Protein AF-A0A950RQ93-F1 (afdb_monomer)

Sequence (276 aa):
MILKTVDPPTRGADLKEGQASSRVFPQRVRAAAVVLSPAAVALAALLAHRLLPSGQSSLPTHLYPVLLEILLAASLLLAGVQGVWRTLRPWVHHNAPLVAGAILVLALWDTITLKLAWLPLPYFPGPDRVLRALVDDRAVLLDCTWHSLLLLLSGYTVGLIAGLMSGVLIGWFPRCRYWGMPALKVVGPIPATAYIPLAMALFPSSFLSGTALIALAVWFPVTMLTASGFANVPLSYFDVARTLGAGWRYLIFRVALPAALPSIFIGLFMGLVASF

Nearest PDB structures (foldseek):
  7ahd-assembly1_A  TM=6.351E-01  e=1.103E-03  Lactococcus lactis subsp. lactis
  7ahd-assembly1_B  TM=6.217E-01  e=1.577E-03  Lactococcus lactis subsp. lactis
  7ahh-assembly1_A  TM=5.808E-01  e=1.261E-03  Lactococcus lactis subsp. lactis
  7ahh-assembly1_B  TM=5.646E-01  e=1.153E-03  Lactococcus lactis subsp. lactis
  7ahc-assembly1_B  TM=5.789E-01  e=2.254E-03  Lactococcus lactis subsp. lactis

Radius of gyration: 32.7 Å; Cα contacts (8 Å, |Δi|>4): 285; chains: 1; bounding box: 59×103×80 Å

Mean predicted aligned error: 9.81 Å

Foldseek 3Di:
DDDDDDDDDDPDDPPPPPDPPPVPDPPVVVLLCLLCLLLVLLVVLLCCLVPFDWPDPDDDDCQVSVVSVVSNVVSVVLSVVCVVPVVCSVVSSVCSVVSSVVSNVLSVLCCCPTRVNVDPPDVRDRPRVVSVCCVVCVVVVVVVVVLLVVLLVLLLVLLLVLQLVLLCCLQPDVVSVVPVVVVLVVLVVDQLVVCQVVLVVVDVDPSSSSSPSLSSQLNNLLSVLSSVQLNPQDVVQVVVCVVVVDDPVCCVPPRRCVSSVVSNVVSSVSSSVRND

Secondary structure (DSSP, 8-state):
-----PPPP--SSSSSSS--------HHHHHHHHHHHHHHHHHHHHHHHHHSPPSS-PPP-SHHHHHHHHHHHHHHHHHHHHHH-TTTHHHHHHHHHHHHHHHHHHHHHHIIIIIS--S-TTTS--HHHHHHHHHHTHHHHHHHHHHHHHHHHHHHHHHHHHHHHHHHHHHH-HHHHHHHHHHHHHHTTS-GGGGHHHHHHHSSSHHHHHHHHHHHHHHHHHHHHHHHHHHTS-HHHHHHHHHTT--HHHIIIIIIHHHHHHHHHHHHHHHHHHT-

Structure (mmCIF, N/CA/C/O backbone):
data_AF-A0A950RQ93-F1
#
_entry.id   AF-A0A950RQ93-F1
#
loop_
_atom_site.group_PDB
_atom_site.id
_atom_site.type_symbol
_atom_site.label_atom_id
_atom_site.label_alt_id
_atom_site.label_comp_id
_atom_site.label_asym_id
_atom_site.label_entity_id
_atom_site.label_seq_id
_atom_site.pdbx_PDB_ins_code
_atom_site.Cartn_x
_atom_site.Cartn_y
_atom_site.Cartn_z
_atom_site.occupancy
_atom_site.B_iso_or_equiv
_atom_site.auth_seq_id
_atom_site.auth_comp_id
_atom_site.auth_asym_id
_atom_site.auth_atom_id
_atom_site.pdbx_PDB_model_num
ATOM 1 N N . MET A 1 1 ? -17.895 -79.584 -33.918 1.00 41.19 1 MET A N 1
ATOM 2 C CA . MET A 1 1 ? -17.828 -79.301 -35.370 1.00 41.19 1 MET A CA 1
ATOM 3 C C . MET A 1 1 ? -17.735 -77.781 -35.482 1.00 41.19 1 MET A C 1
ATOM 5 O O . MET A 1 1 ? -18.681 -77.138 -35.077 1.00 41.19 1 MET A O 1
ATOM 9 N N . ILE A 1 2 ? -16.629 -77.109 -35.799 1.00 43.12 2 ILE A N 1
ATOM 10 C CA . ILE A 1 2 ? -15.390 -77.429 -36.518 1.00 43.12 2 ILE A CA 1
ATOM 11 C C . ILE A 1 2 ? -14.240 -76.639 -35.862 1.00 43.12 2 ILE A C 1
ATOM 13 O O . ILE A 1 2 ? -14.406 -75.478 -35.500 1.00 43.12 2 ILE A O 1
ATOM 17 N N . LEU A 1 3 ? -13.092 -77.302 -35.712 1.00 44.81 3 LEU A N 1
ATOM 18 C CA . LEU A 1 3 ? -11.796 -76.731 -35.341 1.00 44.81 3 LEU A CA 1
ATOM 19 C C . LEU A 1 3 ? -11.282 -75.817 -36.464 1.00 44.81 3 LEU A C 1
ATOM 21 O O . LEU A 1 3 ? -11.313 -76.220 -37.626 1.00 44.81 3 LEU A O 1
ATOM 25 N N . LYS A 1 4 ? -10.728 -74.648 -36.128 1.00 45.78 4 LYS A N 1
ATOM 26 C CA . LYS A 1 4 ? -9.863 -73.893 -37.045 1.00 45.78 4 LYS A CA 1
ATOM 27 C C . LYS A 1 4 ? -8.582 -73.463 -36.322 1.00 45.78 4 LYS A C 1
ATOM 29 O O . LYS A 1 4 ? -8.578 -72.537 -35.523 1.00 45.78 4 LYS A O 1
ATOM 34 N N . THR A 1 5 ? -7.569 -74.297 -36.545 1.00 51.00 5 THR A N 1
ATOM 35 C CA . THR A 1 5 ? -6.115 -74.068 -36.603 1.00 51.00 5 THR A CA 1
ATOM 36 C C . THR A 1 5 ? -5.571 -72.726 -36.095 1.00 51.00 5 THR A C 1
ATOM 38 O O . THR A 1 5 ? -5.813 -71.676 -36.684 1.00 51.00 5 THR A O 1
ATOM 41 N N . VAL A 1 6 ? -4.758 -72.817 -35.041 1.00 50.12 6 VAL A N 1
ATOM 42 C CA . VAL A 1 6 ? -3.839 -71.783 -34.551 1.00 50.12 6 VAL A CA 1
ATOM 43 C C . VAL A 1 6 ? -2.574 -71.812 -35.414 1.00 50.12 6 VAL A C 1
ATOM 45 O O . VAL A 1 6 ? -1.877 -72.825 -35.416 1.00 50.12 6 VAL A O 1
ATOM 48 N N . ASP A 1 7 ? -2.266 -70.718 -36.109 1.00 54.72 7 ASP A N 1
ATOM 49 C CA . ASP A 1 7 ? -0.936 -70.485 -36.688 1.00 54.72 7 ASP A CA 1
ATOM 50 C C . ASP A 1 7 ? -0.002 -69.861 -35.626 1.00 54.72 7 ASP A C 1
ATOM 52 O O . ASP A 1 7 ? -0.455 -69.045 -34.814 1.00 54.72 7 ASP A O 1
ATOM 56 N N . PRO A 1 8 ? 1.294 -70.223 -35.582 1.00 56.94 8 PRO A N 1
ATOM 57 C CA . PRO A 1 8 ? 2.233 -69.700 -34.591 1.00 56.94 8 PRO A CA 1
ATOM 58 C C . PRO A 1 8 ? 2.683 -68.261 -34.920 1.00 56.94 8 PRO A C 1
ATOM 60 O O . PRO A 1 8 ? 2.814 -67.905 -36.093 1.00 56.94 8 PRO A O 1
ATOM 63 N N . PRO A 1 9 ? 2.987 -67.421 -33.910 1.00 52.50 9 PRO A N 1
ATOM 64 C CA . PRO A 1 9 ? 3.389 -66.039 -34.140 1.00 52.50 9 PRO A CA 1
ATOM 65 C C . PRO A 1 9 ? 4.801 -65.961 -34.736 1.00 52.50 9 PRO A C 1
ATOM 67 O O . PRO A 1 9 ? 5.773 -66.476 -34.174 1.00 52.50 9 PRO A O 1
ATOM 70 N N . THR A 1 10 ? 4.924 -65.266 -35.866 1.00 52.88 10 THR A N 1
ATOM 71 C CA . THR A 1 10 ? 6.194 -64.898 -36.500 1.00 52.88 10 THR A CA 1
ATOM 72 C C . THR A 1 10 ? 7.001 -63.985 -35.579 1.00 52.88 10 THR A C 1
ATOM 74 O O . THR A 1 10 ? 6.769 -62.781 -35.474 1.00 52.88 10 THR A O 1
ATOM 77 N N . ARG A 1 11 ? 7.979 -64.583 -34.904 1.00 55.22 11 ARG A N 1
ATOM 78 C CA . ARG A 1 11 ? 8.994 -63.930 -34.075 1.00 55.22 11 ARG A CA 1
ATOM 79 C C . ARG A 1 11 ? 10.009 -63.244 -34.999 1.00 55.22 11 ARG A C 1
ATOM 81 O O . ARG A 1 11 ? 10.966 -63.882 -35.423 1.00 55.22 11 ARG A O 1
ATOM 88 N N . GLY A 1 12 ? 9.792 -61.979 -35.373 1.00 49.50 12 GLY A N 1
ATOM 89 C CA . GLY A 1 12 ? 10.745 -61.335 -36.290 1.00 49.50 12 GLY A CA 1
ATOM 90 C C . GLY A 1 12 ? 10.530 -59.893 -36.748 1.00 49.50 12 GLY A C 1
ATOM 91 O O . GLY A 1 12 ? 11.259 -59.488 -37.647 1.00 49.50 12 GLY A O 1
ATOM 92 N N . ALA A 1 13 ? 9.597 -59.113 -36.187 1.00 48.62 13 ALA A N 1
ATOM 93 C CA . ALA A 1 13 ? 9.355 -57.745 -36.680 1.00 48.62 13 ALA A CA 1
ATOM 94 C C . ALA A 1 13 ? 9.237 -56.633 -35.616 1.00 48.62 13 ALA A C 1
ATOM 96 O O . ALA A 1 13 ? 9.247 -55.469 -35.993 1.00 48.62 13 ALA A O 1
ATOM 97 N N . ASP A 1 14 ? 9.249 -56.942 -34.314 1.00 46.59 14 ASP A N 1
ATOM 98 C CA . ASP A 1 14 ? 9.038 -55.945 -33.237 1.00 46.59 14 ASP A CA 1
ATOM 99 C C . ASP A 1 14 ? 10.320 -55.471 -32.522 1.00 46.59 14 ASP A C 1
ATOM 101 O O . ASP A 1 14 ? 10.294 -55.000 -31.388 1.00 46.59 14 ASP A O 1
ATOM 105 N N . LEU A 1 15 ? 11.485 -55.565 -33.172 1.00 48.84 15 LEU A N 1
ATOM 106 C CA . LEU A 1 15 ? 12.762 -55.086 -32.609 1.00 48.84 15 LEU A CA 1
ATOM 107 C C . LEU A 1 15 ? 13.305 -53.823 -33.298 1.00 48.84 15 LEU A C 1
ATOM 109 O O . LEU A 1 15 ? 14.516 -53.602 -33.308 1.00 48.84 15 LEU A O 1
ATOM 113 N N . LYS A 1 16 ? 12.437 -52.983 -33.882 1.00 46.94 16 LYS A N 1
ATOM 114 C CA . LYS A 1 16 ? 12.860 -51.736 -34.554 1.00 46.94 16 LYS A CA 1
ATOM 115 C C . LYS A 1 16 ? 12.029 -50.477 -34.273 1.00 46.94 16 LYS A C 1
ATOM 117 O O . LYS A 1 16 ? 12.238 -49.478 -34.949 1.00 46.94 16 LYS A O 1
ATOM 122 N N . GLU A 1 17 ? 11.201 -50.450 -33.231 1.00 43.38 17 GLU A N 1
ATOM 123 C CA . GLU A 1 17 ? 10.514 -49.210 -32.801 1.00 43.38 17 GLU A CA 1
ATOM 124 C C . GLU A 1 17 ? 11.031 -48.636 -31.468 1.00 43.38 17 GLU A C 1
ATOM 126 O O . GLU A 1 17 ? 10.435 -47.748 -30.869 1.00 43.38 17 GLU A O 1
ATOM 131 N N . GLY A 1 18 ? 12.203 -49.089 -31.015 1.00 47.81 18 GLY A N 1
ATOM 132 C CA . GLY A 1 18 ? 12.818 -48.667 -29.752 1.00 47.81 18 GLY A CA 1
ATOM 133 C C . GLY A 1 18 ? 13.826 -47.515 -29.821 1.00 47.81 18 GLY A C 1
ATOM 134 O O . GLY A 1 18 ? 14.601 -47.383 -28.879 1.00 47.81 18 GLY A O 1
ATOM 135 N N . GLN A 1 19 ? 13.902 -46.714 -30.894 1.00 43.09 19 GLN A N 1
ATOM 136 C CA . GLN A 1 19 ? 14.894 -45.623 -30.997 1.00 43.09 19 GLN A CA 1
ATOM 137 C C . GLN A 1 19 ? 14.400 -44.397 -31.787 1.00 43.09 19 GLN A C 1
ATOM 139 O O . GLN A 1 19 ? 15.043 -43.936 -32.729 1.00 43.09 19 GLN A O 1
ATOM 144 N N . ALA A 1 20 ? 13.293 -43.784 -31.361 1.00 43.94 20 ALA A N 1
ATOM 145 C CA . ALA A 1 20 ? 13.110 -42.356 -31.612 1.00 43.94 20 ALA A CA 1
ATOM 146 C C . ALA A 1 20 ? 14.127 -41.597 -30.740 1.00 43.94 20 ALA A C 1
ATOM 148 O O . ALA A 1 20 ? 13.952 -41.437 -29.533 1.00 43.94 20 ALA A O 1
ATOM 149 N N . SER A 1 21 ? 15.242 -41.205 -31.357 1.00 43.31 21 SER A N 1
ATOM 150 C CA . SER A 1 21 ? 16.321 -40.409 -30.771 1.00 43.31 21 SER A CA 1
ATOM 151 C C . SER A 1 21 ? 15.772 -39.098 -30.192 1.00 43.31 21 SER A C 1
ATOM 153 O O . SER A 1 21 ? 15.680 -38.080 -30.879 1.00 43.31 21 SER A O 1
ATOM 155 N N . SER A 1 22 ? 15.409 -39.095 -28.908 1.00 45.88 22 SER A N 1
ATOM 156 C CA . SER A 1 22 ? 15.312 -37.846 -28.165 1.00 45.88 22 SER A CA 1
ATOM 157 C C . SER A 1 22 ? 16.742 -37.329 -28.039 1.00 45.88 22 SER A C 1
ATOM 159 O O . SER A 1 22 ? 17.589 -37.921 -27.372 1.00 45.88 22 SER A O 1
ATOM 161 N N . ARG A 1 23 ? 17.069 -36.253 -28.762 1.00 54.47 23 ARG A N 1
ATOM 162 C CA . ARG A 1 23 ? 18.340 -35.546 -28.584 1.00 54.47 23 ARG A CA 1
ATOM 163 C C . ARG A 1 23 ? 18.328 -34.943 -27.182 1.00 54.47 23 ARG A C 1
ATOM 165 O O . ARG A 1 23 ? 17.924 -33.798 -26.989 1.00 54.47 23 ARG A O 1
ATOM 172 N N . VAL A 1 24 ? 18.716 -35.734 -26.186 1.00 58.03 24 VAL A N 1
ATOM 173 C CA . VAL A 1 24 ? 18.914 -35.265 -24.820 1.00 58.03 24 VAL A CA 1
ATOM 174 C C . VAL A 1 24 ? 20.119 -34.337 -24.874 1.00 58.03 24 VAL A C 1
ATOM 176 O O . VAL A 1 24 ? 21.266 -34.777 -24.836 1.00 58.03 24 VAL A O 1
ATOM 179 N N . PHE A 1 25 ? 19.862 -33.037 -25.044 1.00 59.91 25 PHE A N 1
ATOM 180 C CA . PHE A 1 25 ? 20.904 -32.025 -24.944 1.00 59.91 25 PHE A CA 1
ATOM 181 C C . PHE A 1 25 ? 21.676 -32.243 -23.639 1.00 59.91 25 PHE A C 1
ATOM 183 O O . PHE A 1 25 ? 21.040 -32.482 -22.603 1.00 59.91 25 PHE A O 1
ATOM 190 N N . PRO A 1 26 ? 23.016 -32.127 -23.653 1.00 75.44 26 PRO A N 1
ATOM 191 C CA . PRO A 1 26 ? 23.804 -32.302 -22.447 1.00 75.44 26 PRO A CA 1
ATOM 192 C C . PRO A 1 26 ? 23.253 -31.389 -21.349 1.00 75.44 26 PRO A C 1
ATOM 194 O O . PRO A 1 26 ? 22.992 -30.210 -21.595 1.00 75.44 26 PRO A O 1
ATOM 197 N N . GLN A 1 27 ? 23.092 -31.903 -20.129 1.00 73.69 27 GLN A N 1
ATOM 198 C CA . GLN A 1 27 ? 22.543 -31.145 -18.994 1.00 73.69 27 GLN A CA 1
ATOM 199 C C . GLN A 1 27 ? 23.269 -29.800 -18.782 1.00 73.69 27 GLN A C 1
ATOM 201 O O . GLN A 1 27 ? 22.655 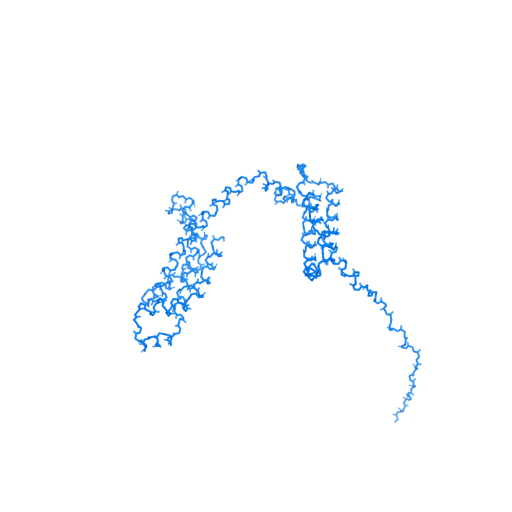-28.805 -18.404 1.00 73.69 27 GLN A O 1
ATOM 206 N N . ARG A 1 28 ? 24.568 -29.746 -19.114 1.00 73.88 28 ARG A N 1
ATOM 207 C CA . ARG A 1 28 ? 25.391 -28.526 -19.111 1.00 73.88 28 ARG A CA 1
ATOM 208 C C . ARG A 1 28 ? 24.945 -27.482 -20.142 1.00 73.88 28 ARG A C 1
ATOM 210 O O . ARG A 1 28 ? 24.936 -26.301 -19.819 1.00 73.88 28 ARG A O 1
ATOM 217 N N . VAL A 1 29 ? 24.541 -27.903 -21.341 1.00 77.19 29 VAL A N 1
ATOM 218 C CA . VAL A 1 29 ? 24.057 -27.013 -22.411 1.00 77.19 29 VAL A CA 1
ATOM 219 C C . VAL A 1 29 ? 22.697 -26.428 -22.044 1.00 77.19 29 VAL A C 1
ATOM 221 O O . VAL A 1 29 ? 22.498 -25.226 -22.177 1.00 77.19 29 VAL A O 1
ATOM 224 N N . ARG A 1 30 ? 21.783 -27.242 -21.496 1.00 77.88 30 ARG A N 1
ATOM 225 C CA . ARG A 1 30 ? 20.474 -26.753 -21.019 1.00 77.88 30 ARG A CA 1
ATOM 226 C C . ARG A 1 30 ? 20.639 -25.755 -19.872 1.00 77.88 30 ARG A C 1
ATOM 228 O O . ARG A 1 30 ? 20.003 -24.709 -19.874 1.00 77.88 30 ARG A O 1
ATOM 235 N N . ALA A 1 31 ? 21.538 -26.043 -18.932 1.00 78.69 31 ALA A N 1
ATOM 236 C CA . ALA A 1 31 ? 21.859 -25.136 -17.836 1.00 78.69 31 ALA A CA 1
ATOM 237 C C . ALA A 1 31 ? 22.444 -23.804 -18.345 1.00 78.69 31 ALA A C 1
ATOM 239 O O . ALA A 1 31 ? 21.987 -22.743 -17.929 1.00 78.69 31 ALA A O 1
ATOM 240 N N . ALA A 1 32 ? 23.408 -23.847 -19.269 1.00 81.75 32 ALA A N 1
ATOM 241 C CA . ALA A 1 32 ? 23.988 -22.644 -19.864 1.00 81.75 32 ALA A CA 1
ATOM 242 C C . ALA A 1 32 ? 22.948 -21.821 -20.647 1.00 81.75 32 ALA A C 1
ATOM 244 O O . ALA A 1 32 ? 22.905 -20.604 -20.499 1.00 81.75 32 ALA A O 1
ATOM 245 N N . ALA A 1 33 ? 22.068 -22.480 -21.408 1.00 85.12 33 ALA A N 1
ATOM 246 C CA . ALA A 1 33 ? 21.000 -21.825 -22.161 1.00 85.12 33 ALA A CA 1
ATOM 247 C C . ALA A 1 33 ? 20.009 -21.080 -21.252 1.00 85.12 33 ALA A C 1
ATOM 249 O O . ALA A 1 33 ? 19.629 -19.954 -21.556 1.00 85.12 33 ALA A O 1
ATOM 250 N N . VAL A 1 34 ? 19.632 -21.669 -20.111 1.00 87.19 34 VAL A N 1
ATOM 251 C CA . VAL A 1 34 ? 18.742 -21.011 -19.139 1.00 87.19 34 VAL A CA 1
ATOM 252 C C . VAL A 1 34 ? 19.383 -19.743 -18.584 1.00 87.19 34 VAL A C 1
ATOM 254 O O . VAL A 1 34 ? 18.735 -18.704 -18.534 1.00 87.19 34 VAL A O 1
ATOM 257 N N . VAL A 1 35 ? 20.662 -19.793 -18.214 1.00 89.19 35 VAL A N 1
ATOM 258 C CA . VAL A 1 35 ? 21.350 -18.638 -17.618 1.00 89.19 35 VAL A CA 1
ATOM 259 C C . VAL A 1 35 ? 21.592 -17.536 -18.643 1.00 89.19 35 VAL A C 1
ATOM 261 O O . VAL A 1 35 ? 21.441 -16.364 -18.324 1.00 89.19 35 VAL A O 1
ATOM 264 N N . LEU A 1 36 ? 21.942 -17.893 -19.877 1.00 91.56 36 LEU A N 1
ATOM 265 C CA . LEU A 1 36 ? 22.191 -16.915 -20.935 1.00 91.56 36 LEU A CA 1
ATOM 266 C C . LEU A 1 36 ? 20.899 -16.358 -21.551 1.00 91.56 36 LEU A C 1
ATOM 268 O O . LEU A 1 36 ? 20.963 -15.390 -22.305 1.00 91.56 36 LEU A O 1
ATOM 272 N N . SER A 1 37 ? 19.733 -16.924 -21.225 1.00 91.44 37 SER A N 1
ATOM 273 C CA . SER A 1 37 ? 18.448 -16.487 -21.781 1.00 91.44 37 SER A CA 1
ATOM 274 C C . SER A 1 37 ? 18.134 -14.994 -21.580 1.00 91.44 37 SER A C 1
ATOM 276 O O . SER A 1 37 ? 17.733 -14.371 -22.563 1.00 91.44 37 SER A O 1
ATOM 278 N N . PRO A 1 38 ? 18.373 -14.349 -20.416 1.00 92.25 38 PRO A N 1
ATOM 279 C CA . PRO A 1 38 ? 18.091 -12.922 -20.258 1.00 92.25 38 PRO A CA 1
ATOM 280 C C . PRO A 1 38 ? 19.032 -12.063 -21.101 1.00 92.25 38 PRO A C 1
ATOM 282 O O . PRO A 1 38 ? 18.595 -11.076 -21.682 1.00 92.25 38 PRO A O 1
ATOM 285 N N . ALA A 1 39 ? 20.300 -12.471 -21.223 1.00 93.00 39 ALA A N 1
ATOM 286 C CA . ALA A 1 39 ? 21.288 -11.780 -22.045 1.00 93.00 39 ALA A CA 1
ATOM 287 C C . ALA A 1 39 ? 20.931 -11.868 -23.531 1.00 93.00 39 ALA A C 1
ATOM 289 O O . ALA A 1 39 ? 20.971 -10.871 -24.246 1.00 93.00 39 ALA A O 1
ATOM 290 N N . ALA A 1 40 ? 20.523 -13.052 -23.992 1.00 92.50 40 ALA A N 1
ATOM 291 C CA . ALA A 1 40 ? 20.083 -13.256 -25.366 1.00 92.50 40 ALA A CA 1
ATOM 292 C C . ALA A 1 40 ? 18.847 -12.402 -25.697 1.00 92.50 40 ALA A C 1
ATOM 294 O O . ALA A 1 40 ? 18.817 -11.750 -26.740 1.00 92.50 40 ALA A O 1
ATOM 295 N N . VAL A 1 41 ? 17.858 -12.357 -24.796 1.00 93.12 41 VAL A N 1
ATOM 296 C CA . VAL A 1 41 ? 16.649 -11.538 -24.976 1.00 93.12 41 VAL A CA 1
ATOM 297 C C . VAL A 1 41 ? 16.973 -10.043 -24.924 1.00 93.12 41 VAL A C 1
ATOM 299 O O . VAL A 1 41 ? 16.485 -9.304 -25.771 1.00 93.12 41 VAL A O 1
ATOM 302 N N . ALA A 1 42 ? 17.826 -9.588 -24.001 1.00 92.62 42 ALA A N 1
ATOM 303 C CA . ALA A 1 42 ? 18.249 -8.187 -23.925 1.00 92.62 42 ALA A CA 1
ATOM 304 C C . ALA A 1 42 ? 18.986 -7.736 -25.189 1.00 92.62 42 ALA A C 1
ATOM 306 O O . ALA A 1 42 ? 18.712 -6.661 -25.719 1.00 92.62 42 ALA A O 1
ATOM 307 N N . LEU A 1 43 ? 19.883 -8.580 -25.706 1.00 93.38 43 LEU A N 1
ATOM 308 C CA . LEU A 1 43 ? 20.592 -8.311 -26.951 1.00 93.38 43 LEU A CA 1
ATOM 309 C C . LEU A 1 43 ? 19.619 -8.233 -28.133 1.00 93.38 43 LEU A C 1
ATOM 311 O O . LEU A 1 43 ? 19.686 -7.288 -28.916 1.00 93.38 43 LEU A O 1
ATOM 315 N N . ALA A 1 44 ? 18.693 -9.189 -28.247 1.00 92.19 44 ALA A N 1
ATOM 316 C CA . ALA A 1 44 ? 17.675 -9.182 -29.294 1.00 92.19 44 ALA A CA 1
ATOM 317 C C . ALA A 1 44 ? 16.769 -7.942 -29.207 1.00 92.19 44 ALA A C 1
ATOM 319 O O . ALA A 1 44 ? 16.504 -7.313 -30.228 1.00 92.19 44 ALA A O 1
ATOM 320 N N . ALA A 1 45 ? 16.351 -7.555 -27.999 1.00 91.31 45 ALA A N 1
ATOM 321 C CA . ALA A 1 45 ? 15.556 -6.356 -27.747 1.00 91.31 45 ALA A CA 1
ATOM 322 C C . ALA A 1 45 ? 16.298 -5.079 -28.163 1.00 91.31 45 ALA A C 1
ATOM 324 O O . ALA A 1 45 ? 15.732 -4.228 -28.843 1.00 91.31 45 ALA A O 1
ATOM 325 N N . LEU A 1 46 ? 17.582 -4.966 -27.817 1.00 90.88 46 LEU A N 1
ATOM 326 C CA . LEU A 1 46 ? 18.417 -3.821 -28.175 1.00 90.88 46 LEU A CA 1
ATOM 327 C C . LEU A 1 46 ? 18.622 -3.723 -29.688 1.00 90.88 46 LEU A C 1
ATOM 329 O O . LEU A 1 46 ? 18.521 -2.637 -30.261 1.00 90.88 46 LEU A O 1
ATOM 333 N N . LEU A 1 47 ? 18.873 -4.855 -30.349 1.00 90.50 47 LEU A N 1
ATOM 334 C CA . LEU A 1 47 ? 18.988 -4.910 -31.804 1.00 90.50 47 LEU A CA 1
ATOM 335 C C . LEU A 1 47 ? 17.666 -4.539 -32.477 1.00 90.50 47 LEU A C 1
ATOM 337 O O . LEU A 1 47 ? 17.667 -3.703 -33.376 1.00 90.50 47 LEU A O 1
ATOM 341 N N . ALA A 1 48 ? 16.540 -5.084 -32.014 1.00 88.19 48 ALA A N 1
ATOM 342 C CA . ALA A 1 48 ? 15.218 -4.721 -32.518 1.00 88.19 48 ALA A CA 1
ATOM 343 C C . ALA A 1 48 ? 14.951 -3.219 -32.346 1.00 88.19 48 ALA A C 1
ATOM 345 O O . ALA A 1 48 ? 14.524 -2.556 -33.290 1.00 88.19 48 ALA A O 1
ATOM 346 N N . HIS A 1 49 ? 15.282 -2.654 -31.182 1.00 87.19 49 HIS A N 1
ATOM 347 C CA . HIS A 1 49 ? 15.115 -1.230 -30.919 1.00 87.19 49 HIS A CA 1
ATOM 348 C C . HIS A 1 49 ? 15.985 -0.349 -31.833 1.00 87.19 49 HIS A C 1
ATOM 350 O O . HIS A 1 49 ? 15.546 0.714 -32.262 1.00 87.19 49 HIS A O 1
ATOM 356 N N . ARG A 1 50 ? 17.209 -0.770 -32.167 1.00 87.25 50 ARG A N 1
ATOM 357 C CA . ARG A 1 50 ? 18.107 0.016 -33.031 1.00 87.25 50 ARG A CA 1
ATOM 358 C C . ARG A 1 50 ? 17.832 -0.155 -34.527 1.00 87.25 50 ARG A C 1
ATOM 360 O O . ARG A 1 50 ? 18.071 0.780 -35.282 1.00 87.25 50 ARG A O 1
ATOM 367 N N . LEU A 1 51 ? 17.368 -1.329 -34.955 1.00 88.31 51 LEU A N 1
ATOM 368 C CA . LEU A 1 51 ? 17.210 -1.670 -36.374 1.00 88.31 51 LEU A CA 1
ATOM 369 C C . LEU A 1 51 ? 15.808 -1.371 -36.912 1.00 88.31 51 LEU A C 1
ATOM 371 O O . LEU A 1 51 ? 15.670 -1.050 -38.090 1.00 88.31 51 LEU A O 1
ATOM 375 N N . LEU A 1 52 ? 14.767 -1.485 -36.081 1.00 84.62 52 LEU A N 1
ATOM 376 C CA . LEU A 1 52 ? 13.400 -1.226 -36.527 1.00 84.62 52 LEU A CA 1
ATOM 377 C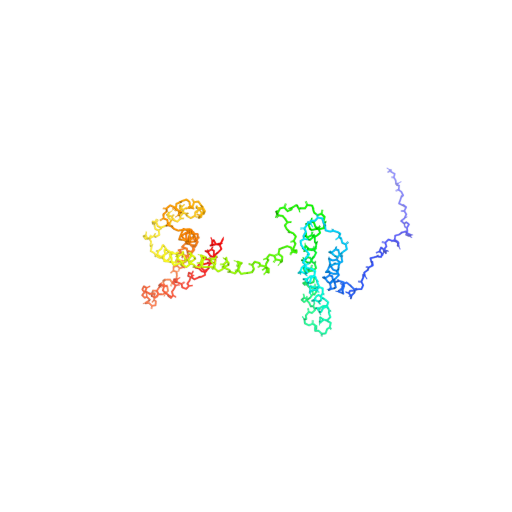 C . LEU A 1 52 ? 13.138 0.286 -36.628 1.00 84.62 52 LEU A C 1
ATOM 379 O O . LEU A 1 52 ? 13.419 1.016 -35.665 1.00 84.62 52 LEU A O 1
ATOM 383 N N . PRO A 1 53 ? 12.552 0.764 -37.743 1.00 83.25 53 PRO A N 1
ATOM 384 C CA . PRO A 1 53 ? 12.122 2.150 -37.860 1.00 83.25 53 PRO A CA 1
ATOM 385 C C . PRO A 1 53 ? 11.024 2.453 -36.835 1.00 83.25 53 PRO A C 1
ATOM 387 O O . PRO A 1 53 ? 10.197 1.599 -36.511 1.00 83.25 53 PRO A O 1
ATOM 390 N N . SER A 1 54 ? 11.038 3.669 -36.295 1.00 82.31 54 SER A N 1
ATOM 391 C CA . SER A 1 54 ? 10.037 4.117 -35.325 1.00 82.31 54 SER A CA 1
ATOM 392 C C . SER A 1 54 ? 8.806 4.656 -36.056 1.00 82.31 54 SER A C 1
ATOM 394 O O . SER A 1 54 ? 8.922 5.599 -36.836 1.00 82.31 54 SER A O 1
ATOM 396 N N . GLY A 1 55 ? 7.635 4.069 -35.803 1.00 77.56 55 GLY A N 1
ATOM 397 C CA . GLY A 1 55 ? 6.355 4.526 -36.353 1.00 77.56 55 GLY A CA 1
ATOM 398 C C . GLY A 1 55 ? 5.741 5.706 -35.589 1.00 77.56 55 GLY A C 1
ATOM 399 O O . GLY A 1 55 ? 4.941 6.452 -36.148 1.00 77.56 55 GLY A O 1
ATOM 400 N N . GLN A 1 56 ? 6.123 5.910 -34.323 1.00 78.88 56 GLN A N 1
ATOM 401 C CA . GLN A 1 56 ? 5.706 7.072 -33.530 1.00 78.88 56 GLN A CA 1
ATOM 402 C C . GLN A 1 56 ? 6.733 8.214 -33.613 1.00 78.88 56 GLN A C 1
ATOM 404 O O . GLN A 1 56 ? 7.941 7.984 -33.594 1.00 78.88 56 GLN A O 1
ATOM 409 N N . SER A 1 57 ? 6.255 9.463 -33.608 1.00 68.12 57 SER A N 1
ATOM 410 C CA . SER A 1 57 ? 7.076 10.682 -33.549 1.00 68.12 57 SER A CA 1
ATOM 411 C C . SER A 1 57 ? 7.693 10.889 -32.157 1.00 68.12 57 SER A C 1
ATOM 413 O O . SER A 1 57 ? 7.311 11.778 -31.401 1.00 68.12 57 SER A O 1
ATOM 415 N N . SER A 1 58 ? 8.606 10.020 -31.730 1.00 63.38 58 SER A N 1
ATOM 416 C CA . SER A 1 58 ? 9.341 10.176 -30.469 1.00 63.38 58 SER A CA 1
ATOM 417 C C . SER A 1 58 ? 10.511 11.145 -30.628 1.00 63.38 58 SER A C 1
ATOM 419 O O . SER A 1 58 ? 11.280 11.035 -31.582 1.00 63.38 58 SER A O 1
ATOM 421 N N . LEU A 1 59 ? 10.688 12.054 -29.665 1.00 65.88 59 LEU A N 1
ATOM 422 C CA . LEU A 1 59 ? 11.953 12.773 -29.521 1.00 65.88 59 LEU A CA 1
ATOM 423 C C . LEU A 1 59 ? 13.072 11.749 -29.263 1.00 65.88 59 LEU A C 1
ATOM 425 O O . LEU A 1 59 ? 12.839 10.807 -28.503 1.00 65.88 59 LEU A O 1
ATOM 429 N N . PRO A 1 60 ? 14.260 11.908 -29.866 1.00 65.38 60 PRO A N 1
ATOM 430 C CA . PRO A 1 60 ? 15.364 10.987 -29.647 1.00 65.38 60 PRO A CA 1
ATOM 431 C C . PRO A 1 60 ? 15.762 11.019 -28.171 1.00 65.38 60 PRO A C 1
ATOM 433 O O . PRO A 1 60 ? 16.121 12.069 -27.636 1.00 65.38 60 PRO A O 1
ATOM 436 N N . THR A 1 61 ? 15.681 9.866 -27.517 1.00 75.56 61 THR A N 1
ATOM 437 C CA . THR A 1 61 ? 16.096 9.695 -26.128 1.00 75.56 61 THR A CA 1
ATOM 438 C C . THR A 1 61 ? 16.991 8.462 -26.036 1.00 75.56 61 THR A C 1
ATOM 440 O O . THR A 1 61 ? 16.838 7.496 -26.781 1.00 75.56 61 THR A O 1
ATOM 443 N N . HIS A 1 62 ? 17.972 8.513 -25.136 1.00 83.69 62 HIS A N 1
ATOM 444 C CA . HIS A 1 62 ? 18.944 7.434 -24.940 1.00 83.69 62 HIS A CA 1
ATOM 445 C C . HIS A 1 62 ? 18.633 6.562 -23.713 1.00 83.69 62 HIS A C 1
ATOM 447 O O . HIS A 1 62 ? 19.342 5.597 -23.452 1.00 83.69 62 HIS A O 1
ATOM 453 N N . LEU A 1 63 ? 17.580 6.874 -22.953 1.00 87.12 63 LEU A N 1
ATOM 454 C CA . LEU A 1 63 ? 17.303 6.244 -21.660 1.00 87.12 63 LEU A CA 1
ATOM 455 C C . LEU A 1 63 ? 16.881 4.778 -21.802 1.00 87.12 63 LEU A C 1
ATOM 457 O O . LEU A 1 63 ? 17.408 3.921 -21.097 1.00 87.12 63 LEU A O 1
ATOM 461 N N . TYR A 1 64 ? 15.974 4.471 -22.732 1.00 88.38 64 TYR A N 1
ATOM 462 C CA . TYR A 1 64 ? 15.551 3.093 -22.977 1.00 88.38 64 TYR A CA 1
ATOM 463 C C . TYR A 1 64 ? 16.667 2.186 -23.532 1.00 88.38 64 TYR A C 1
ATOM 465 O O . TYR A 1 64 ? 16.865 1.102 -22.976 1.00 88.38 64 TYR A O 1
ATOM 473 N N . PRO A 1 65 ? 17.459 2.582 -24.552 1.00 90.06 65 PRO A N 1
ATOM 474 C CA . PRO A 1 65 ? 18.574 1.748 -24.997 1.00 90.06 65 PRO A CA 1
ATOM 475 C C . PRO A 1 65 ? 19.653 1.581 -23.916 1.00 90.06 65 PRO A C 1
ATOM 477 O O . PRO A 1 65 ? 20.151 0.471 -23.754 1.00 90.06 65 PRO A O 1
ATOM 480 N N . VAL A 1 66 ? 19.954 2.615 -23.118 1.00 91.50 66 VAL A N 1
ATOM 481 C CA . VAL A 1 66 ? 20.879 2.494 -21.972 1.00 91.50 66 VAL A CA 1
ATOM 482 C C . VAL A 1 66 ? 20.345 1.510 -20.926 1.00 91.50 66 VAL A C 1
ATOM 484 O O . VAL A 1 66 ? 21.108 0.701 -20.402 1.00 91.50 66 VAL A O 1
ATOM 487 N N . LEU A 1 67 ? 19.036 1.505 -20.649 1.00 92.38 67 LEU A N 1
ATOM 488 C CA . LEU A 1 67 ? 18.422 0.509 -19.765 1.00 92.38 67 LEU A CA 1
ATOM 489 C C . LEU A 1 67 ? 18.632 -0.921 -20.292 1.00 92.38 67 LEU A C 1
ATOM 491 O O . LEU A 1 67 ? 19.013 -1.804 -19.523 1.00 92.38 67 LEU A O 1
ATOM 495 N N . LEU A 1 68 ? 18.426 -1.159 -21.592 1.00 91.25 68 LEU A N 1
ATOM 496 C CA . LEU A 1 68 ? 18.663 -2.472 -22.204 1.00 91.25 68 LEU A CA 1
ATOM 497 C C . LEU A 1 68 ? 20.145 -2.878 -22.154 1.00 91.25 68 LEU A C 1
ATOM 499 O O . LEU A 1 68 ? 20.442 -4.046 -21.902 1.00 91.25 68 LEU A O 1
ATOM 503 N N . GLU A 1 69 ? 21.071 -1.933 -22.333 1.00 92.12 69 GLU A N 1
ATOM 504 C CA . GLU A 1 69 ? 22.516 -2.165 -22.189 1.00 92.12 69 GLU A CA 1
ATOM 505 C C . GLU A 1 69 ? 22.891 -2.559 -20.758 1.00 92.12 69 GLU A C 1
ATOM 507 O O . GLU A 1 69 ? 23.645 -3.512 -20.560 1.00 92.12 69 GLU A O 1
ATOM 512 N N . ILE A 1 70 ? 22.320 -1.885 -19.755 1.00 93.56 70 ILE A N 1
ATOM 513 C CA . ILE A 1 70 ? 22.521 -2.215 -18.339 1.00 93.56 70 ILE A CA 1
ATOM 514 C C . ILE A 1 70 ? 21.972 -3.612 -18.030 1.00 93.56 70 ILE A C 1
ATOM 516 O O . ILE A 1 70 ? 22.656 -4.403 -17.381 1.00 93.56 70 ILE A O 1
ATOM 520 N N . LEU A 1 71 ? 20.771 -3.951 -18.509 1.00 92.69 71 LEU A N 1
ATOM 521 C CA . LEU A 1 71 ? 20.167 -5.274 -18.305 1.00 92.69 71 LEU A CA 1
ATOM 522 C C . LEU A 1 71 ? 20.984 -6.382 -18.984 1.00 92.69 71 LEU A C 1
ATOM 524 O O . LEU A 1 71 ? 21.222 -7.435 -18.385 1.00 92.69 71 LEU A O 1
ATOM 528 N N . LEU A 1 72 ? 21.478 -6.129 -20.199 1.00 93.50 72 LEU A N 1
ATOM 529 C CA . LEU A 1 72 ? 22.388 -7.025 -20.906 1.00 93.50 72 LEU A CA 1
ATOM 530 C C . LEU A 1 72 ? 23.684 -7.226 -20.110 1.00 93.50 72 LEU A C 1
ATOM 532 O O . LEU A 1 72 ? 24.040 -8.365 -19.804 1.00 93.50 72 LEU A O 1
ATOM 536 N N . ALA A 1 73 ? 24.357 -6.146 -19.710 1.00 93.94 73 ALA A N 1
ATOM 537 C CA . ALA A 1 73 ? 25.590 -6.213 -18.933 1.00 93.94 73 ALA A CA 1
ATOM 538 C C . ALA A 1 73 ? 25.383 -6.949 -17.600 1.00 93.94 73 ALA A C 1
ATOM 540 O O . ALA A 1 73 ? 26.139 -7.864 -17.279 1.00 93.94 73 ALA A O 1
ATOM 541 N N . ALA A 1 74 ? 24.319 -6.628 -16.859 1.00 93.06 74 ALA A N 1
ATOM 542 C CA . ALA A 1 74 ? 23.981 -7.282 -15.598 1.00 93.06 74 ALA A CA 1
ATOM 543 C C . ALA A 1 74 ? 23.729 -8.788 -15.777 1.00 93.06 74 ALA A C 1
ATOM 545 O O . ALA A 1 74 ? 24.217 -9.594 -14.984 1.00 93.06 74 ALA A O 1
ATOM 546 N N . SER A 1 75 ? 23.019 -9.188 -16.836 1.00 91.44 75 SER A N 1
ATOM 547 C CA . SER A 1 75 ? 22.757 -10.603 -17.122 1.00 91.44 75 SER A CA 1
ATOM 548 C C . SER A 1 75 ? 24.025 -11.386 -17.486 1.00 91.44 75 SER A C 1
ATOM 550 O O . SER A 1 75 ? 24.206 -12.508 -17.012 1.00 91.44 75 SER A O 1
ATOM 552 N N . LEU A 1 76 ? 24.946 -10.784 -18.247 1.00 92.50 76 LEU A N 1
ATOM 553 C CA . LEU A 1 76 ? 26.249 -11.378 -18.566 1.00 92.50 76 LEU A CA 1
ATOM 554 C C . LEU A 1 76 ? 27.151 -11.469 -17.330 1.00 92.50 76 LEU A C 1
ATOM 556 O O . LEU A 1 76 ? 27.785 -12.502 -17.106 1.00 92.50 76 LEU A O 1
ATOM 560 N N . LEU A 1 77 ? 27.167 -10.426 -16.495 1.00 91.88 77 LEU A N 1
ATOM 561 C CA . LEU A 1 77 ? 27.899 -10.422 -15.229 1.00 91.88 77 LEU A CA 1
ATOM 562 C C . LEU A 1 77 ? 27.388 -11.523 -14.299 1.00 91.88 77 LEU A C 1
ATOM 564 O O . LEU A 1 77 ? 28.185 -12.318 -13.807 1.00 91.88 77 LEU A O 1
ATOM 568 N N . LEU A 1 78 ? 26.070 -11.640 -14.109 1.00 89.06 78 LEU A N 1
ATOM 569 C CA . LEU A 1 78 ? 25.476 -12.705 -13.296 1.00 89.06 78 LEU A CA 1
ATOM 570 C C . LEU A 1 78 ? 25.791 -14.096 -13.857 1.00 89.06 78 LEU A C 1
ATOM 572 O O . LEU A 1 78 ? 26.102 -14.998 -13.078 1.00 89.06 78 LEU A O 1
ATOM 576 N N . ALA A 1 79 ? 25.775 -14.260 -15.185 1.00 88.62 79 ALA A N 1
ATOM 577 C CA . ALA A 1 79 ? 26.126 -15.509 -15.856 1.00 88.62 79 ALA A CA 1
ATOM 578 C C . ALA A 1 79 ? 27.600 -15.914 -15.661 1.00 88.62 79 ALA A C 1
ATOM 580 O O . ALA A 1 79 ? 27.885 -17.111 -15.555 1.00 88.62 79 ALA A O 1
ATOM 581 N N . GLY A 1 80 ? 28.518 -14.945 -15.578 1.00 88.62 80 GLY A N 1
ATOM 582 C CA . GLY A 1 80 ? 29.931 -15.174 -15.269 1.00 88.62 80 GLY A CA 1
ATOM 583 C C . GLY A 1 80 ? 30.180 -15.432 -13.780 1.00 88.62 80 GLY A C 1
ATOM 584 O O . GLY A 1 80 ? 30.832 -16.411 -13.411 1.00 88.62 80 GLY A O 1
ATOM 585 N N . VAL A 1 81 ? 29.601 -14.603 -12.908 1.00 88.94 81 VAL A N 1
ATOM 586 C CA . VAL A 1 81 ? 29.795 -14.656 -11.450 1.00 88.94 81 VAL A CA 1
ATOM 587 C C . VAL A 1 81 ? 29.278 -15.965 -10.850 1.00 88.94 81 VAL A C 1
ATOM 589 O O . VAL A 1 81 ? 29.947 -16.534 -9.991 1.00 88.94 81 VAL A O 1
ATOM 592 N N . GLN A 1 82 ? 28.161 -16.522 -11.333 1.00 88.38 82 GLN A N 1
ATOM 593 C CA . GLN A 1 82 ? 27.687 -17.843 -10.881 1.00 88.38 82 GLN A CA 1
ATOM 594 C C . GLN A 1 82 ? 28.684 -18.989 -11.156 1.00 88.38 82 GLN A C 1
ATOM 596 O O . GLN A 1 82 ? 28.596 -20.048 -10.533 1.00 88.38 82 GLN A O 1
ATOM 601 N N . GLY A 1 83 ? 29.598 -18.811 -12.121 1.00 83.00 83 GLY A N 1
ATOM 602 C CA . GLY A 1 83 ? 30.622 -19.796 -12.465 1.00 83.00 83 GLY A CA 1
ATOM 603 C C . GLY A 1 83 ? 31.728 -19.843 -11.413 1.00 83.00 83 GLY A C 1
ATOM 604 O O . GLY A 1 83 ? 32.275 -20.911 -11.142 1.00 83.00 83 GLY A O 1
ATOM 605 N N . VAL A 1 84 ? 31.993 -18.697 -10.780 1.00 88.00 84 VAL A N 1
ATOM 606 C CA . VAL A 1 84 ? 32.975 -18.524 -9.704 1.00 88.00 84 VAL A CA 1
ATOM 607 C C . VAL A 1 84 ? 32.336 -18.799 -8.338 1.00 88.00 84 VAL A C 1
ATOM 609 O O . VAL A 1 84 ? 32.884 -19.547 -7.528 1.00 88.00 84 VAL A O 1
ATOM 612 N N . TRP A 1 85 ? 31.136 -18.269 -8.092 1.00 87.56 85 TRP A N 1
ATOM 613 C CA . TRP A 1 85 ? 30.392 -18.436 -6.843 1.00 87.56 85 TRP A CA 1
ATOM 614 C C . TRP A 1 85 ? 29.270 -19.465 -6.963 1.00 87.56 85 TRP A C 1
ATOM 616 O O . TRP A 1 85 ? 28.135 -19.166 -7.341 1.00 87.56 85 TRP A O 1
ATOM 626 N N . ARG A 1 86 ? 29.573 -20.693 -6.525 1.00 82.69 86 ARG A N 1
ATOM 627 C CA . ARG A 1 86 ? 28.643 -21.836 -6.547 1.00 82.69 86 ARG A CA 1
ATOM 628 C C . ARG A 1 86 ? 27.341 -21.591 -5.772 1.00 82.69 86 ARG A C 1
ATOM 630 O O . ARG A 1 86 ? 26.320 -22.164 -6.140 1.00 82.69 86 ARG A O 1
ATOM 637 N N . THR A 1 87 ? 27.354 -20.722 -4.760 1.00 86.88 87 THR A N 1
ATOM 638 C CA . THR A 1 87 ? 26.173 -20.361 -3.954 1.00 86.88 87 THR A CA 1
ATOM 639 C C . THR A 1 87 ? 25.114 -19.595 -4.753 1.00 86.88 87 THR A C 1
ATOM 641 O O . THR A 1 87 ? 23.926 -19.752 -4.496 1.00 86.88 87 THR A O 1
ATOM 644 N N . LEU A 1 88 ? 25.516 -18.807 -5.757 1.00 84.00 88 LEU A N 1
ATOM 645 C CA . LEU A 1 88 ? 24.590 -18.012 -6.579 1.00 84.00 88 LEU A CA 1
ATOM 646 C C . LEU A 1 88 ? 23.930 -18.821 -7.696 1.00 84.00 88 LEU A C 1
ATOM 648 O O . LEU A 1 88 ? 22.883 -18.442 -8.215 1.00 84.00 88 LEU A O 1
ATOM 652 N N . ARG A 1 89 ? 24.517 -19.962 -8.053 1.00 85.31 89 ARG A N 1
ATOM 653 C CA . ARG A 1 89 ? 24.063 -20.821 -9.144 1.00 85.31 89 ARG A CA 1
ATOM 654 C C . ARG A 1 89 ? 22.578 -21.227 -9.061 1.00 85.31 89 ARG A C 1
ATOM 656 O O . ARG A 1 89 ? 21.880 -21.019 -10.052 1.00 85.31 89 ARG A O 1
ATOM 663 N N . PRO A 1 90 ? 22.050 -21.775 -7.945 1.00 86.94 90 PRO A N 1
ATOM 664 C CA . PRO A 1 90 ? 20.632 -22.140 -7.870 1.00 86.94 90 PRO A CA 1
ATOM 665 C C . PRO A 1 90 ? 19.707 -20.925 -8.013 1.00 86.94 90 PRO A C 1
ATOM 667 O O . PRO A 1 90 ? 18.682 -21.015 -8.686 1.00 86.94 90 PRO A O 1
ATOM 670 N N . TRP A 1 91 ? 20.097 -19.778 -7.449 1.00 87.62 91 TRP A N 1
ATOM 671 C CA . TRP A 1 91 ? 19.320 -18.545 -7.534 1.00 87.62 91 TRP A CA 1
ATOM 672 C C . TRP A 1 91 ? 19.263 -18.004 -8.969 1.00 87.62 91 TRP A C 1
ATOM 674 O O . TRP A 1 91 ? 18.181 -17.680 -9.454 1.00 87.62 91 TRP A O 1
ATOM 684 N N . VAL A 1 92 ? 20.394 -17.972 -9.685 1.00 88.56 92 VAL A N 1
ATOM 685 C CA . VAL A 1 92 ? 20.446 -17.506 -11.082 1.00 88.56 92 VAL A CA 1
ATOM 686 C C . VAL A 1 92 ? 19.667 -18.442 -12.005 1.00 88.56 92 VAL A C 1
ATOM 688 O O . VAL A 1 92 ? 18.875 -17.966 -12.809 1.00 88.56 92 VAL A O 1
ATOM 691 N N . HIS A 1 93 ? 19.809 -19.764 -11.871 1.00 88.56 93 HIS A N 1
ATOM 692 C CA . HIS A 1 93 ? 19.045 -20.708 -12.698 1.00 88.56 93 HIS A CA 1
ATOM 693 C C . HIS A 1 93 ? 17.529 -20.594 -12.497 1.00 88.56 93 HIS A C 1
ATOM 695 O O . HIS A 1 93 ? 16.785 -20.751 -13.463 1.00 88.56 93 HIS A O 1
ATOM 701 N N . HIS A 1 94 ? 17.077 -20.333 -11.268 1.00 90.56 94 HIS A N 1
ATOM 702 C CA . HIS A 1 94 ? 15.656 -20.178 -10.966 1.00 90.56 94 HIS A CA 1
ATOM 703 C C . HIS A 1 94 ? 15.091 -18.848 -11.488 1.00 90.56 94 HIS A C 1
ATOM 705 O O . HIS A 1 94 ? 14.016 -18.830 -12.081 1.00 90.56 94 HIS A O 1
ATOM 711 N N . ASN A 1 95 ? 15.826 -17.743 -11.311 1.00 92.44 95 ASN A N 1
ATOM 712 C CA . ASN A 1 95 ? 15.340 -16.403 -11.652 1.00 92.44 95 ASN A CA 1
ATOM 713 C C . ASN A 1 95 ? 15.619 -15.981 -13.104 1.00 92.44 95 ASN A C 1
ATOM 715 O O . ASN A 1 95 ? 14.912 -15.122 -13.622 1.00 92.44 95 ASN A O 1
ATOM 719 N N . ALA A 1 96 ? 16.599 -16.575 -13.793 1.00 90.56 96 ALA A N 1
ATOM 720 C CA . ALA A 1 96 ? 16.915 -16.248 -15.186 1.00 90.56 96 ALA A CA 1
ATOM 721 C C . ALA A 1 96 ? 15.692 -16.264 -16.130 1.00 90.56 96 ALA A C 1
ATOM 723 O O . ALA A 1 96 ? 15.484 -15.262 -16.810 1.00 90.56 96 ALA A O 1
ATOM 724 N N . PRO A 1 97 ? 14.823 -17.295 -16.163 1.00 92.44 97 PRO A N 1
ATOM 725 C CA . PRO A 1 97 ? 13.650 -17.261 -17.040 1.00 92.44 97 PRO A CA 1
ATOM 726 C C . PRO A 1 97 ? 12.670 -16.126 -16.696 1.00 92.44 97 PRO A C 1
ATOM 728 O O . PRO A 1 97 ? 12.053 -15.573 -17.603 1.00 92.44 97 PRO A O 1
ATOM 731 N N . LEU A 1 98 ? 12.558 -15.732 -15.421 1.00 92.94 98 LEU A N 1
ATOM 732 C CA . LEU A 1 98 ? 11.718 -14.602 -15.004 1.00 92.94 98 LEU A CA 1
ATOM 733 C C . LEU A 1 98 ? 12.286 -13.273 -15.505 1.00 92.94 98 LEU A C 1
ATOM 735 O O . LEU A 1 98 ? 11.551 -12.457 -16.054 1.00 92.94 98 LEU A O 1
ATOM 739 N N . VAL A 1 99 ? 13.601 -13.076 -15.373 1.00 93.06 99 VAL A N 1
ATOM 740 C CA . VAL A 1 99 ? 14.280 -11.874 -15.879 1.00 93.06 99 VAL A CA 1
ATOM 741 C C . VAL A 1 99 ? 14.193 -11.811 -17.405 1.00 93.06 99 VAL A C 1
ATOM 743 O O . VAL A 1 99 ? 13.867 -10.763 -17.953 1.00 93.06 99 VAL A O 1
ATOM 746 N N . ALA A 1 100 ? 14.412 -12.930 -18.101 1.00 92.69 100 ALA A N 1
ATOM 747 C CA . ALA A 1 100 ? 14.245 -13.011 -19.551 1.00 92.69 100 ALA A CA 1
ATOM 748 C C . ALA A 1 100 ? 12.807 -12.672 -19.976 1.00 92.69 100 ALA A C 1
ATOM 750 O O . ALA A 1 100 ? 12.615 -11.904 -20.915 1.00 92.69 100 ALA A O 1
ATOM 751 N N . GLY A 1 101 ? 11.805 -13.186 -19.254 1.00 93.81 101 GLY A N 1
ATOM 752 C CA . GLY A 1 101 ? 10.398 -12.851 -19.467 1.00 93.81 101 GLY A CA 1
ATOM 753 C C . GLY A 1 101 ? 10.105 -11.363 -19.264 1.00 93.81 101 GLY A C 1
ATOM 754 O O . GLY A 1 101 ? 9.452 -10.753 -20.104 1.00 93.81 101 GLY A O 1
ATOM 755 N N . ALA A 1 102 ? 10.639 -10.749 -18.206 1.00 94.00 102 ALA A N 1
ATOM 756 C CA . ALA A 1 102 ? 10.472 -9.318 -17.949 1.00 94.00 102 ALA A CA 1
ATOM 757 C C . ALA A 1 102 ? 11.079 -8.452 -19.068 1.00 94.00 102 ALA A C 1
ATOM 759 O O . ALA A 1 102 ? 10.431 -7.525 -19.554 1.00 94.00 102 ALA A O 1
ATOM 760 N N . ILE A 1 103 ? 12.289 -8.784 -19.531 1.00 93.81 103 ILE A N 1
ATOM 761 C CA . ILE A 1 103 ? 12.944 -8.082 -20.647 1.00 93.81 103 ILE A CA 1
ATOM 762 C C . ILE A 1 103 ? 12.150 -8.276 -21.944 1.00 93.81 103 ILE A C 1
ATOM 764 O O . ILE A 1 103 ? 11.969 -7.323 -22.699 1.00 93.81 103 ILE A O 1
ATOM 768 N N . LEU A 1 104 ? 11.630 -9.482 -22.189 1.00 94.25 104 LEU A N 1
ATOM 769 C CA . LEU A 1 104 ? 10.796 -9.768 -23.355 1.00 94.25 104 LEU A CA 1
ATOM 770 C C . LEU A 1 104 ? 9.517 -8.925 -23.353 1.00 94.25 104 LEU A C 1
ATOM 772 O O . LEU A 1 104 ? 9.148 -8.387 -24.392 1.00 94.25 104 LEU A O 1
ATOM 776 N N . VAL A 1 105 ? 8.862 -8.772 -22.200 1.00 95.19 105 VAL A N 1
ATOM 777 C CA . VAL A 1 105 ? 7.675 -7.915 -22.059 1.00 95.19 105 VAL A CA 1
ATOM 778 C C . VAL A 1 105 ? 8.019 -6.452 -22.349 1.00 95.19 105 VAL A C 1
ATOM 780 O O . VAL A 1 105 ? 7.285 -5.799 -23.087 1.00 95.19 105 VAL A O 1
ATOM 783 N N . LEU A 1 106 ? 9.151 -5.945 -21.846 1.00 93.31 106 LEU A N 1
ATOM 784 C CA . LEU A 1 106 ? 9.612 -4.584 -22.153 1.00 93.31 106 LEU A CA 1
ATOM 785 C C . LEU A 1 106 ? 9.903 -4.387 -23.646 1.00 93.31 106 LEU A C 1
ATOM 787 O O . LEU A 1 106 ? 9.589 -3.332 -24.194 1.00 93.31 106 LEU A O 1
ATOM 791 N N . ALA A 1 107 ? 10.495 -5.387 -24.301 1.00 92.38 107 ALA A N 1
ATOM 792 C CA . ALA A 1 107 ? 10.772 -5.360 -25.735 1.00 92.38 107 ALA A CA 1
ATOM 793 C C . ALA A 1 107 ? 9.480 -5.422 -26.563 1.00 92.38 107 ALA A C 1
ATOM 795 O O . ALA A 1 107 ? 9.327 -4.713 -27.557 1.00 92.38 107 ALA A O 1
ATOM 796 N N . LEU A 1 108 ? 8.520 -6.248 -26.139 1.00 93.50 108 LEU A N 1
ATOM 797 C CA . LEU A 1 108 ? 7.215 -6.348 -26.780 1.00 93.50 108 LEU A CA 1
ATOM 798 C C . LEU A 1 108 ? 6.434 -5.035 -26.647 1.00 93.50 108 LEU A C 1
ATOM 800 O O . LEU A 1 108 ? 5.827 -4.579 -27.611 1.00 93.50 108 LEU A O 1
ATOM 804 N N . TRP A 1 109 ? 6.500 -4.391 -25.481 1.00 93.69 109 TRP A N 1
ATOM 805 C CA . TRP A 1 109 ? 5.907 -3.075 -25.279 1.00 93.69 109 TRP A CA 1
ATOM 806 C C . TRP A 1 109 ? 6.505 -2.042 -26.243 1.00 93.69 109 TRP A C 1
ATOM 808 O O . TRP A 1 109 ? 5.749 -1.448 -27.007 1.00 93.69 109 TRP A O 1
ATOM 818 N N . ASP A 1 110 ? 7.837 -1.895 -26.291 1.00 91.56 110 ASP A N 1
ATOM 819 C CA . ASP A 1 110 ? 8.508 -0.957 -27.209 1.00 91.56 110 ASP A CA 1
ATOM 820 C C . ASP A 1 110 ? 8.169 -1.224 -28.678 1.00 91.56 110 ASP A C 1
ATOM 822 O O . ASP A 1 110 ? 7.858 -0.300 -29.433 1.00 91.56 110 ASP A O 1
ATOM 826 N N . THR A 1 111 ? 8.179 -2.494 -29.084 1.00 90.12 111 THR A N 1
ATOM 827 C CA . THR A 1 111 ? 7.888 -2.864 -30.470 1.00 90.12 111 THR A CA 1
ATOM 828 C C . THR A 1 111 ? 6.447 -2.548 -30.851 1.00 90.12 111 THR A C 1
ATOM 830 O O . THR A 1 111 ? 6.233 -1.922 -31.883 1.00 90.12 111 THR A O 1
ATOM 833 N N . ILE A 1 112 ? 5.458 -2.894 -30.025 1.00 91.31 112 ILE A N 1
ATOM 834 C CA . ILE A 1 112 ? 4.046 -2.623 -30.330 1.00 91.31 112 ILE A CA 1
ATOM 835 C C . ILE A 1 112 ? 3.752 -1.113 -30.323 1.00 91.31 112 ILE A C 1
ATOM 837 O O . ILE A 1 112 ? 3.006 -0.634 -31.182 1.00 91.31 112 ILE A O 1
ATOM 841 N N . THR A 1 113 ? 4.335 -0.349 -29.391 1.00 90.56 113 THR A N 1
ATOM 842 C CA . THR A 1 113 ? 4.076 1.095 -29.289 1.00 90.56 113 THR A CA 1
ATOM 843 C C . THR A 1 113 ? 4.952 1.914 -30.230 1.00 90.56 113 THR A C 1
ATOM 845 O O . THR A 1 113 ? 4.442 2.574 -31.126 1.00 90.56 113 THR A O 1
ATOM 848 N N . LEU A 1 114 ? 6.274 1.894 -30.056 1.00 86.56 114 LEU A N 1
ATOM 849 C CA . LEU A 1 114 ? 7.185 2.857 -30.677 1.00 86.56 114 LEU A CA 1
ATOM 850 C C . LEU A 1 114 ? 7.583 2.433 -32.093 1.00 86.56 114 LEU A C 1
ATOM 852 O O . LEU A 1 114 ? 7.703 3.287 -32.973 1.00 86.56 114 LEU A O 1
ATOM 856 N N . LYS A 1 115 ? 7.754 1.125 -32.329 1.00 87.44 115 LYS A N 1
ATOM 857 C CA . LYS A 1 115 ? 8.160 0.587 -33.639 1.00 87.44 115 LYS A CA 1
ATOM 858 C C . LYS A 1 115 ? 6.984 0.412 -34.587 1.00 87.44 115 LYS A C 1
ATOM 860 O O . LYS A 1 115 ? 6.918 1.094 -35.601 1.00 87.44 115 LYS A O 1
ATOM 865 N N . LEU A 1 116 ? 6.044 -0.462 -34.243 1.00 86.38 116 LEU A N 1
ATOM 866 C CA . LEU A 1 116 ? 4.916 -0.818 -35.100 1.00 86.38 116 LEU A CA 1
ATOM 867 C C . LEU A 1 116 ? 3.781 0.213 -35.050 1.00 86.38 116 LEU A C 1
ATOM 869 O O . LEU A 1 116 ? 2.954 0.225 -35.958 1.00 86.38 116 LEU A O 1
ATOM 873 N N . ALA A 1 117 ? 3.734 1.067 -34.019 1.00 86.75 117 ALA A N 1
ATOM 874 C CA . ALA A 1 117 ? 2.686 2.073 -33.826 1.00 86.75 117 ALA A CA 1
ATOM 875 C C . ALA A 1 117 ? 1.255 1.502 -33.861 1.00 86.75 117 ALA A C 1
ATOM 877 O O . ALA A 1 117 ? 0.307 2.196 -34.222 1.00 86.75 117 ALA A O 1
ATOM 878 N N . TRP A 1 118 ? 1.082 0.243 -33.444 1.00 89.31 118 TRP A N 1
ATOM 879 C CA . TRP A 1 118 ? -0.237 -0.391 -33.331 1.00 89.31 118 TRP A CA 1
ATOM 880 C C . TRP A 1 118 ? -1.091 0.245 -32.238 1.00 89.31 118 TRP A C 1
ATOM 882 O O . TRP A 1 118 ? -2.317 0.243 -32.315 1.00 89.31 118 TRP A O 1
ATOM 892 N N . LEU A 1 119 ? -0.432 0.793 -31.221 1.00 87.88 119 LEU A N 1
ATOM 893 C CA . LEU A 1 119 ? -1.059 1.505 -30.123 1.00 87.88 119 LEU A CA 1
ATOM 894 C C . LEU A 1 119 ? -0.758 3.006 -30.269 1.00 87.88 119 LEU A C 1
ATOM 896 O O . LEU A 1 119 ? 0.406 3.402 -30.148 1.00 87.88 119 LEU A O 1
ATOM 900 N N . PRO A 1 120 ? -1.765 3.849 -30.562 1.00 82.94 120 PRO A N 1
ATOM 901 C CA . PRO A 1 120 ? -1.541 5.260 -30.838 1.00 82.94 120 PRO A CA 1
ATOM 902 C C . PRO A 1 120 ? -1.355 6.091 -29.562 1.00 82.94 120 PRO A C 1
ATOM 904 O O . PRO A 1 120 ? -1.849 5.781 -28.474 1.00 82.94 120 PRO A O 1
ATOM 907 N N . LEU A 1 121 ? -0.664 7.213 -29.732 1.00 85.06 121 LEU A N 1
ATOM 908 C CA . LEU A 1 121 ? -0.580 8.283 -28.742 1.00 85.06 121 LEU A CA 1
ATOM 909 C C . LEU A 1 121 ? -1.914 9.047 -28.665 1.00 85.06 121 LEU A C 1
ATOM 911 O O . LEU A 1 121 ? -2.623 9.109 -29.669 1.00 85.06 121 LEU A O 1
ATOM 915 N N . PRO A 1 122 ? -2.256 9.668 -27.519 1.00 85.88 122 PRO A N 1
ATOM 916 C CA . PRO A 1 122 ? -1.462 9.806 -26.289 1.00 85.88 122 PRO A CA 1
ATOM 917 C C . PRO A 1 122 ? -1.617 8.650 -25.286 1.00 85.88 122 PRO A C 1
ATOM 919 O O . PRO A 1 122 ? -0.915 8.629 -24.282 1.00 85.88 122 PRO A O 1
ATOM 922 N N . TYR A 1 123 ? -2.516 7.698 -25.543 1.00 87.62 123 TYR A N 1
ATOM 923 C CA . TYR A 1 123 ? -2.927 6.692 -24.557 1.00 87.62 123 TYR A CA 1
ATOM 924 C C . TYR A 1 123 ? -1.855 5.640 -24.257 1.00 87.62 123 TYR A C 1
ATOM 926 O O . TYR A 1 123 ? -1.754 5.174 -23.126 1.00 87.62 123 TYR A O 1
ATOM 934 N N . PHE A 1 124 ? -1.043 5.284 -25.256 1.00 89.94 124 PHE A N 1
ATOM 935 C CA . PHE A 1 124 ? -0.041 4.225 -25.137 1.00 89.94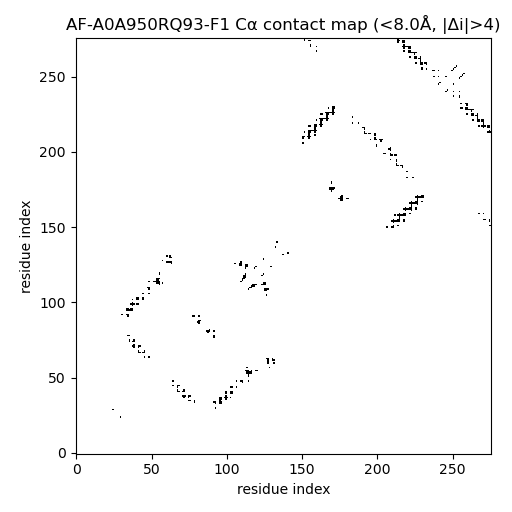 124 PHE A CA 1
ATOM 936 C C . PHE A 1 124 ? 1.363 4.743 -25.475 1.00 89.94 124 PHE A C 1
ATOM 938 O O . PHE A 1 124 ? 1.893 4.472 -26.560 1.00 89.94 124 PHE A O 1
ATOM 945 N N . PRO A 1 125 ? 1.982 5.525 -24.573 1.00 89.69 125 PRO A N 1
ATOM 946 C CA . PRO A 1 125 ? 3.370 5.924 -24.737 1.00 89.69 125 PRO A CA 1
ATOM 947 C C . PRO A 1 125 ? 4.286 4.697 -24.649 1.00 89.69 125 PRO A C 1
ATOM 949 O O . PRO A 1 125 ? 4.080 3.802 -23.827 1.00 89.69 125 PRO A O 1
ATOM 952 N N . GLY A 1 126 ? 5.315 4.664 -25.495 1.00 90.12 126 GLY A N 1
ATOM 953 C CA . GLY A 1 126 ? 6.367 3.657 -25.386 1.00 90.12 126 GLY A CA 1
ATOM 954 C C . GLY A 1 126 ? 7.253 3.850 -24.151 1.00 90.12 126 GLY A C 1
ATOM 955 O O . GLY A 1 126 ? 7.270 4.941 -23.565 1.00 90.12 126 GLY A O 1
ATOM 956 N N . PRO A 1 127 ? 8.031 2.819 -23.778 1.00 90.19 127 PRO A N 1
ATOM 957 C CA . PRO A 1 127 ? 8.852 2.834 -22.569 1.00 90.19 127 PRO A CA 1
ATOM 958 C C . PRO A 1 127 ? 9.871 3.977 -22.560 1.00 90.19 127 PRO A C 1
ATOM 960 O O . PRO A 1 127 ? 10.132 4.551 -21.509 1.00 90.19 127 PRO A O 1
ATOM 963 N N . ASP A 1 128 ? 10.387 4.375 -23.724 1.00 88.00 128 ASP A N 1
ATOM 964 C CA . ASP A 1 128 ? 11.304 5.509 -23.856 1.00 88.00 128 ASP A CA 1
ATOM 965 C C . ASP A 1 128 ? 10.699 6.837 -23.372 1.00 88.00 128 ASP A C 1
ATOM 967 O O . ASP A 1 128 ? 11.316 7.572 -22.600 1.00 88.00 128 ASP A O 1
ATOM 971 N N . ARG A 1 129 ? 9.438 7.108 -23.735 1.00 87.81 129 ARG A N 1
ATOM 972 C CA . ARG A 1 129 ? 8.729 8.312 -23.280 1.00 87.81 129 ARG A CA 1
ATOM 973 C C . ARG A 1 129 ? 8.394 8.258 -21.796 1.00 87.81 129 ARG A C 1
ATOM 975 O O . ARG A 1 129 ? 8.466 9.287 -21.134 1.00 87.81 129 ARG A O 1
ATOM 982 N N . VAL A 1 130 ? 8.045 7.080 -21.278 1.00 90.88 130 VAL A N 1
ATOM 983 C CA . VAL A 1 130 ? 7.759 6.893 -19.848 1.00 90.88 130 VAL A CA 1
ATOM 984 C C . VAL A 1 130 ? 9.017 7.126 -19.012 1.00 90.88 130 VAL A C 1
ATOM 986 O O . VAL A 1 130 ? 8.978 7.888 -18.051 1.00 90.88 130 VAL A O 1
ATOM 989 N N . LEU A 1 131 ? 10.148 6.530 -19.404 1.00 91.19 131 LEU A N 1
ATOM 990 C CA . LEU A 1 131 ? 11.435 6.732 -18.731 1.00 91.19 131 LEU A CA 1
ATOM 991 C C . LEU A 1 131 ? 11.882 8.191 -18.792 1.00 91.19 131 LEU A C 1
ATOM 993 O O . LEU A 1 131 ? 12.417 8.714 -17.819 1.00 91.19 131 LEU A O 1
ATOM 997 N N . ARG A 1 132 ? 11.637 8.859 -19.919 1.00 89.50 132 ARG A N 1
ATOM 998 C CA . ARG A 1 132 ? 11.918 10.283 -20.054 1.00 89.50 132 ARG A CA 1
ATOM 999 C C . ARG A 1 132 ? 11.069 11.135 -19.120 1.00 89.50 132 ARG A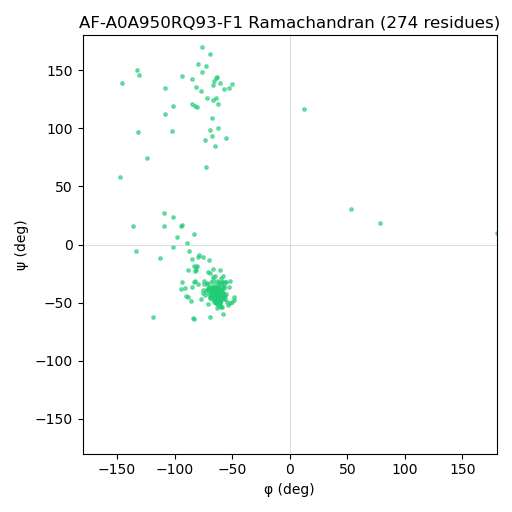 C 1
ATOM 1001 O O . ARG A 1 132 ? 11.639 11.929 -18.385 1.00 89.50 132 ARG A O 1
ATOM 1008 N N . ALA A 1 133 ? 9.751 10.944 -19.106 1.00 90.69 133 ALA A N 1
ATOM 1009 C CA . ALA A 1 133 ? 8.859 11.674 -18.206 1.00 90.69 133 ALA A CA 1
ATOM 1010 C C . ALA A 1 133 ? 9.259 11.470 -16.734 1.00 90.69 133 ALA A C 1
ATOM 1012 O O . ALA A 1 133 ? 9.269 12.415 -15.955 1.00 90.69 133 ALA A O 1
ATOM 1013 N N . LEU A 1 134 ? 9.702 10.261 -16.367 1.00 91.62 134 LEU A N 1
ATOM 1014 C CA . LEU A 1 134 ? 10.206 9.963 -15.023 1.00 91.62 134 LEU A CA 1
ATOM 1015 C C . LEU A 1 134 ? 11.428 10.819 -14.628 1.00 91.62 134 LEU A C 1
ATOM 1017 O O . LEU A 1 134 ? 11.584 11.160 -13.457 1.00 91.62 134 LEU A O 1
ATOM 1021 N N . VAL A 1 135 ? 12.299 11.156 -15.585 1.00 92.56 135 VAL A N 1
ATOM 1022 C CA . VAL A 1 135 ? 13.526 11.942 -15.355 1.00 92.56 135 VAL A CA 1
ATOM 1023 C C . VAL A 1 135 ? 13.287 13.445 -15.495 1.00 92.56 135 VAL A C 1
ATOM 1025 O O . VAL A 1 135 ? 13.793 14.212 -14.666 1.00 92.56 135 VAL A O 1
ATOM 1028 N N . ASP A 1 136 ? 12.555 13.853 -16.533 1.00 93.00 136 ASP A N 1
ATOM 1029 C CA . ASP A 1 136 ? 12.267 15.252 -16.864 1.00 93.00 136 ASP A CA 1
ATOM 1030 C C . ASP A 1 136 ? 11.317 15.855 -15.814 1.00 93.00 136 ASP A C 1
ATOM 1032 O O . ASP A 1 136 ? 11.617 16.906 -15.247 1.00 93.00 136 ASP A O 1
ATOM 1036 N N . ASP A 1 137 ? 10.257 15.130 -15.437 1.00 94.81 137 ASP A N 1
ATOM 1037 C CA . ASP A 1 137 ? 9.248 15.584 -14.469 1.00 94.81 137 ASP A CA 1
ATOM 1038 C C . ASP A 1 137 ? 9.548 15.133 -13.030 1.00 94.81 137 ASP A C 1
ATOM 1040 O O . ASP A 1 137 ? 8.681 15.184 -12.157 1.00 94.81 137 ASP A O 1
ATOM 1044 N N . ARG A 1 138 ? 10.787 14.714 -12.730 1.00 95.50 138 ARG A N 1
ATOM 1045 C CA . ARG A 1 138 ? 11.166 14.168 -11.411 1.00 95.50 138 ARG A CA 1
ATOM 1046 C C . ARG A 1 138 ? 10.801 15.074 -10.232 1.00 95.50 138 ARG A C 1
ATOM 1048 O O . ARG A 1 138 ? 10.431 14.569 -9.180 1.00 95.50 138 ARG A O 1
ATOM 1055 N N . ALA A 1 139 ? 10.910 16.395 -10.395 1.00 96.62 139 ALA A N 1
ATOM 1056 C CA . ALA A 1 139 ? 10.573 17.353 -9.342 1.00 96.62 139 ALA A CA 1
ATOM 1057 C C . ALA A 1 139 ? 9.064 17.343 -9.060 1.00 96.62 139 ALA A C 1
ATOM 1059 O O . ALA A 1 139 ? 8.655 17.174 -7.917 1.00 96.62 139 ALA A O 1
ATOM 1060 N N . VAL A 1 140 ? 8.250 17.393 -10.118 1.00 96.88 140 VAL A N 1
ATOM 1061 C CA . VAL A 1 140 ? 6.787 17.307 -10.026 1.00 96.88 140 VAL A CA 1
ATOM 1062 C C . VAL A 1 140 ? 6.361 15.960 -9.445 1.00 96.88 140 VAL A C 1
ATOM 1064 O O . VAL A 1 140 ? 5.501 15.912 -8.573 1.00 96.88 140 VAL A O 1
ATOM 1067 N N . LEU A 1 141 ? 6.988 14.859 -9.868 1.00 96.69 141 LEU A N 1
ATOM 1068 C CA . LEU A 1 141 ? 6.704 13.529 -9.329 1.00 96.69 141 LEU A CA 1
ATOM 1069 C C . LEU A 1 141 ? 7.020 13.435 -7.834 1.00 96.69 141 LEU A C 1
ATOM 1071 O O . LEU A 1 141 ? 6.233 12.849 -7.090 1.00 96.69 141 LEU A O 1
ATOM 1075 N N . LEU A 1 142 ? 8.133 14.019 -7.381 1.00 97.00 142 LEU A N 1
ATOM 1076 C CA . LEU A 1 142 ? 8.476 14.080 -5.959 1.00 97.00 142 LEU A CA 1
ATOM 1077 C C . LEU A 1 142 ? 7.474 14.932 -5.174 1.00 97.00 142 LEU A C 1
ATOM 1079 O O . LEU A 1 142 ? 7.009 14.481 -4.128 1.00 97.00 142 LEU A O 1
ATOM 1083 N N . ASP A 1 143 ? 7.079 16.093 -5.697 1.00 97.38 143 ASP A N 1
ATOM 1084 C CA . ASP A 1 143 ? 6.080 16.963 -5.066 1.00 97.38 143 ASP A CA 1
ATOM 1085 C C . ASP A 1 143 ? 4.712 16.267 -4.964 1.00 97.38 143 ASP A C 1
ATOM 1087 O O . ASP A 1 143 ? 4.097 16.222 -3.895 1.00 97.38 143 ASP A O 1
ATOM 1091 N N . CYS A 1 144 ? 4.246 15.639 -6.047 1.00 96.50 144 CYS A N 1
ATOM 1092 C CA . CYS A 1 144 ? 3.006 14.863 -6.058 1.00 96.50 144 CYS A CA 1
ATOM 1093 C C . CYS A 1 144 ? 3.069 13.670 -5.099 1.00 96.50 144 CYS A C 1
ATOM 1095 O O . CYS A 1 144 ? 2.100 13.408 -4.382 1.00 96.50 144 CYS A O 1
ATOM 1097 N N . THR A 1 145 ? 4.198 12.958 -5.054 1.00 96.81 145 THR A N 1
ATOM 1098 C CA . THR A 1 145 ? 4.405 11.837 -4.126 1.00 96.81 145 THR A CA 1
ATOM 1099 C C . THR A 1 145 ? 4.360 12.324 -2.683 1.00 96.81 145 THR A C 1
ATOM 1101 O O . THR A 1 145 ? 3.704 11.705 -1.847 1.00 96.81 145 THR A O 1
ATOM 1104 N N . TRP A 1 146 ? 4.994 13.460 -2.390 1.00 97.75 146 TRP A N 1
ATOM 1105 C CA . TRP A 1 146 ? 5.004 14.062 -1.063 1.00 97.75 146 TRP A CA 1
ATOM 1106 C C . TRP A 1 146 ? 3.599 14.453 -0.598 1.00 97.75 146 TRP A C 1
ATOM 1108 O O . TRP A 1 146 ? 3.171 14.059 0.488 1.00 97.75 146 TRP A O 1
ATOM 1118 N N . HIS A 1 147 ? 2.836 15.157 -1.436 1.00 96.31 147 HIS A N 1
ATOM 1119 C CA . HIS A 1 147 ? 1.459 15.532 -1.112 1.00 96.31 147 HIS A CA 1
ATOM 1120 C C . HIS A 1 147 ? 0.526 14.322 -0.989 1.00 96.31 147 HIS A C 1
ATOM 1122 O O . HIS A 1 147 ? -0.310 14.291 -0.084 1.00 96.31 147 HIS A O 1
ATOM 1128 N N . SER A 1 148 ? 0.701 13.304 -1.837 1.00 96.44 148 SER A N 1
ATOM 1129 C CA . SER A 1 148 ? -0.051 12.046 -1.742 1.00 96.44 148 SER A CA 1
ATOM 1130 C C . SER A 1 148 ? 0.255 11.312 -0.437 1.00 96.44 148 SER A C 1
ATOM 1132 O O . SER A 1 148 ? -0.657 10.829 0.231 1.00 96.44 148 SER A O 1
ATOM 1134 N N . LEU A 1 149 ? 1.525 11.287 -0.019 1.00 97.06 149 LEU A N 1
ATOM 1135 C CA . LEU A 1 149 ? 1.943 10.672 1.237 1.00 97.06 149 LEU A CA 1
ATOM 1136 C C . LEU A 1 149 ? 1.387 11.426 2.452 1.00 97.06 149 LEU A C 1
ATOM 1138 O O . LEU A 1 149 ? 0.909 10.797 3.392 1.00 97.06 149 LEU A O 1
ATOM 1142 N N . LEU A 1 150 ? 1.395 12.762 2.435 1.00 97.44 150 LEU A N 1
ATOM 1143 C CA . LEU A 1 150 ? 0.786 13.575 3.494 1.00 97.44 150 LEU A CA 1
ATOM 1144 C C . LEU A 1 150 ? -0.725 13.337 3.604 1.00 97.44 150 LEU A C 1
ATOM 1146 O O . LEU A 1 150 ? -1.258 13.215 4.711 1.00 97.44 150 LEU A O 1
ATOM 1150 N N . LEU A 1 151 ? -1.418 13.243 2.468 1.00 97.19 151 LEU A N 1
ATOM 1151 C CA . LEU A 1 151 ? -2.847 12.940 2.427 1.00 97.19 151 LEU A CA 1
ATOM 1152 C C . LEU A 1 151 ? -3.132 11.544 3.006 1.00 97.19 151 LEU A C 1
ATOM 1154 O O . LEU A 1 151 ? -3.976 11.408 3.893 1.00 97.19 151 LEU A O 1
ATOM 1158 N N . LEU A 1 152 ? -2.367 10.538 2.574 1.00 97.62 152 LEU A N 1
ATOM 1159 C CA . LEU A 1 152 ? -2.456 9.161 3.058 1.00 97.62 152 LEU A CA 1
ATOM 1160 C C . LEU A 1 152 ? -2.205 9.072 4.567 1.00 97.62 152 LEU A C 1
ATOM 1162 O O . LEU A 1 152 ? -3.038 8.550 5.301 1.00 97.62 152 LEU A O 1
ATOM 1166 N N . LEU A 1 153 ? -1.077 9.603 5.048 1.00 97.88 153 LEU A N 1
ATOM 1167 C CA . LEU A 1 153 ? -0.679 9.509 6.454 1.00 97.88 153 LEU A CA 1
ATOM 1168 C C . LEU A 1 153 ? -1.636 10.266 7.374 1.00 97.88 153 LEU A C 1
ATOM 1170 O O . LEU A 1 153 ? -1.954 9.769 8.457 1.00 97.88 153 LEU A O 1
ATOM 1174 N N . SER A 1 154 ? -2.119 11.440 6.957 1.00 97.88 154 SER A N 1
ATOM 1175 C CA . SER A 1 154 ? -3.099 12.198 7.740 1.00 97.88 154 SER A CA 1
ATOM 1176 C C . SER A 1 154 ? -4.421 11.439 7.862 1.00 97.88 154 SER A C 1
ATOM 1178 O O . SER A 1 154 ? -4.900 11.231 8.978 1.00 97.88 154 SER A O 1
ATOM 1180 N N . GLY A 1 155 ? -4.974 10.954 6.745 1.00 97.88 155 GLY A N 1
ATOM 1181 C CA . GLY A 1 155 ? -6.233 10.207 6.735 1.00 97.88 155 GLY A CA 1
ATOM 1182 C C . GLY A 1 155 ? -6.123 8.887 7.488 1.00 97.88 155 GLY A C 1
ATOM 1183 O O . GLY A 1 155 ? -6.946 8.592 8.355 1.00 97.88 155 GLY A O 1
ATOM 1184 N N . TYR A 1 156 ? -5.053 8.133 7.228 1.00 98.31 156 TYR A N 1
ATOM 1185 C CA . TYR A 1 156 ? -4.781 6.864 7.889 1.00 98.31 156 TYR A CA 1
ATOM 1186 C C . TYR A 1 156 ? -4.637 7.030 9.398 1.00 98.31 156 TYR A C 1
ATOM 1188 O O . TYR A 1 156 ? -5.264 6.288 10.141 1.00 98.31 156 TYR A O 1
ATOM 1196 N N . THR A 1 157 ? -3.887 8.028 9.875 1.00 98.38 157 THR A N 1
ATOM 1197 C CA . THR A 1 157 ? -3.699 8.246 11.319 1.00 98.38 157 THR A CA 1
ATOM 1198 C C . THR A 1 157 ? -5.013 8.600 12.016 1.00 98.38 157 THR A C 1
ATOM 1200 O O . THR A 1 157 ? -5.314 8.049 13.075 1.00 98.38 157 THR A O 1
ATOM 1203 N N . VAL A 1 158 ? -5.829 9.475 11.419 1.00 98.31 158 VAL A N 1
ATOM 1204 C CA . VAL A 1 158 ? -7.138 9.849 11.983 1.00 98.31 158 VAL A CA 1
ATOM 1205 C C . VAL A 1 158 ? -8.083 8.646 12.006 1.00 98.31 158 VAL A C 1
ATOM 1207 O O . VAL A 1 158 ? -8.664 8.343 13.051 1.00 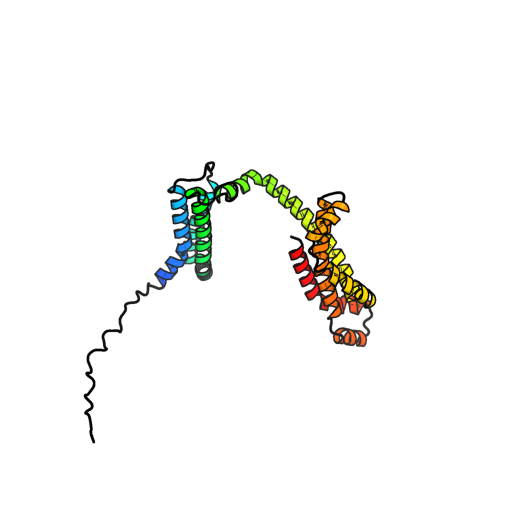98.31 158 VAL A O 1
ATOM 1210 N N . GLY A 1 159 ? -8.197 7.927 10.886 1.00 98.25 159 GLY A N 1
ATOM 1211 C CA . GLY A 1 159 ? -9.030 6.728 10.774 1.00 98.25 159 GLY A CA 1
ATOM 1212 C C . GLY A 1 159 ? -8.579 5.611 11.709 1.00 98.25 159 GLY A C 1
ATOM 1213 O O . GLY A 1 159 ? -9.405 4.964 12.345 1.00 98.25 159 GLY A O 1
ATOM 1214 N N . LEU A 1 160 ? -7.268 5.437 11.867 1.00 98.31 160 LEU A N 1
ATOM 1215 C CA . LEU A 1 160 ? -6.654 4.479 12.774 1.00 98.31 160 LEU A CA 1
ATOM 1216 C C . LEU A 1 160 ? -7.005 4.772 14.234 1.00 98.31 160 LEU A C 1
ATOM 1218 O O . LEU A 1 160 ? -7.466 3.880 14.944 1.00 98.31 160 LEU A O 1
ATOM 1222 N N . ILE A 1 161 ? -6.798 6.010 14.689 1.00 98.56 161 ILE A N 1
ATOM 1223 C CA . ILE A 1 161 ? -7.093 6.406 16.072 1.00 98.56 161 ILE A CA 1
ATOM 1224 C C . ILE A 1 161 ? -8.589 6.235 16.342 1.00 98.56 161 ILE A C 1
ATOM 1226 O O . ILE A 1 161 ? -8.969 5.560 17.299 1.00 98.56 161 ILE A O 1
ATOM 1230 N N . ALA A 1 162 ? -9.444 6.774 15.468 1.00 98.25 162 ALA A N 1
ATOM 1231 C CA . ALA A 1 162 ? -10.891 6.626 15.592 1.00 98.25 162 ALA A CA 1
ATOM 1232 C C . ALA A 1 162 ? -11.315 5.148 15.563 1.00 98.25 162 ALA A C 1
ATOM 1234 O O . ALA A 1 162 ? -12.188 4.725 16.330 1.00 98.25 162 ALA A O 1
ATOM 1235 N N . GLY A 1 163 ? -10.680 4.352 14.703 1.00 98.06 163 GLY A N 1
ATOM 1236 C CA . GLY A 1 163 ? -10.959 2.938 14.496 1.00 98.06 163 GLY A CA 1
ATOM 1237 C C . GLY A 1 163 ? -10.621 2.103 15.723 1.00 98.06 163 GLY A C 1
ATOM 1238 O O . GLY A 1 163 ? -11.457 1.360 16.229 1.00 98.06 163 GLY A O 1
ATOM 1239 N N . LEU A 1 164 ? -9.419 2.288 16.269 1.00 98.12 164 LEU A N 1
ATOM 1240 C CA . LEU A 1 164 ? -8.977 1.619 17.489 1.00 98.12 164 LEU A CA 1
ATOM 1241 C C . LEU A 1 164 ? -9.833 2.023 18.685 1.00 98.12 164 LEU A C 1
ATOM 1243 O O . LEU A 1 164 ? -10.287 1.154 19.427 1.00 98.12 164 LEU A O 1
ATOM 1247 N N . MET A 1 165 ? -10.098 3.321 18.865 1.00 97.88 165 MET A N 1
ATOM 1248 C CA . MET A 1 165 ? -10.917 3.790 19.983 1.00 97.88 165 MET A CA 1
ATOM 1249 C C . MET A 1 165 ? -12.327 3.200 19.922 1.00 97.88 165 MET A C 1
ATOM 1251 O O . MET A 1 165 ? -12.781 2.581 20.885 1.00 97.88 165 MET A O 1
ATOM 1255 N N . SER A 1 166 ? -13.010 3.328 18.783 1.00 97.62 166 SER A N 1
ATOM 1256 C CA . SER A 1 166 ? -14.354 2.765 18.613 1.00 97.62 166 SER A CA 1
ATOM 1257 C C . SER A 1 166 ? -14.357 1.236 18.684 1.00 97.62 166 SER A C 1
ATOM 1259 O O . SER A 1 166 ? -15.250 0.661 19.301 1.00 97.62 166 SER A O 1
ATOM 1261 N N . GLY A 1 167 ? -13.343 0.569 18.132 1.00 97.38 167 GLY A N 1
ATOM 1262 C CA . GLY A 1 167 ? -13.213 -0.885 18.138 1.00 97.38 167 GLY A CA 1
ATOM 1263 C C . GLY A 1 167 ? -13.029 -1.451 19.541 1.00 97.38 167 GLY A C 1
ATOM 1264 O O . GLY A 1 167 ? -13.716 -2.399 19.915 1.00 97.38 167 GLY A O 1
ATOM 1265 N N . VAL A 1 168 ? -12.168 -0.831 20.355 1.00 96.50 168 VAL A N 1
ATOM 1266 C CA . VAL A 1 168 ? -11.998 -1.190 21.771 1.00 96.50 168 VAL A CA 1
ATOM 1267 C C . VAL A 1 168 ? -13.304 -0.963 22.531 1.00 96.50 168 VAL A C 1
ATOM 1269 O O . VAL A 1 168 ? -13.745 -1.851 23.258 1.00 96.50 168 VAL A O 1
ATOM 1272 N N . LEU A 1 169 ? -13.964 0.186 22.341 1.00 96.44 169 LEU A N 1
ATOM 1273 C CA . LEU A 1 169 ? -15.227 0.487 23.022 1.00 96.44 169 LEU A CA 1
ATOM 1274 C C . LEU A 1 169 ? -16.325 -0.535 22.679 1.00 96.44 169 LEU A C 1
ATOM 1276 O O . LEU A 1 169 ? -16.979 -1.064 23.577 1.00 96.44 169 LEU A O 1
ATOM 1280 N N . ILE A 1 170 ? -16.520 -0.825 21.392 1.00 97.25 170 ILE A N 1
ATOM 1281 C CA . ILE A 1 170 ? -17.546 -1.750 20.889 1.00 97.25 170 ILE A CA 1
ATOM 1282 C C . ILE A 1 170 ? -17.221 -3.198 21.268 1.00 97.25 170 ILE A C 1
ATOM 1284 O O . ILE A 1 170 ? -18.127 -3.956 21.608 1.00 97.25 170 ILE A O 1
ATOM 1288 N N . GLY A 1 171 ? -15.948 -3.590 21.226 1.00 95.38 171 GLY A N 1
ATOM 1289 C CA . GLY A 1 171 ? -15.514 -4.942 21.570 1.00 95.38 171 GLY A CA 1
ATOM 1290 C C . GLY A 1 171 ? -15.585 -5.242 23.065 1.00 95.38 171 GLY A C 1
ATOM 1291 O O . GLY A 1 171 ? -15.898 -6.366 23.450 1.00 95.38 171 GLY A O 1
ATOM 1292 N N . TRP A 1 172 ? -15.329 -4.240 23.907 1.00 94.00 172 TRP A N 1
ATOM 1293 C CA . TRP A 1 172 ? -15.222 -4.420 25.352 1.00 94.00 172 TRP A CA 1
ATOM 1294 C C . TRP A 1 172 ? -16.527 -4.148 26.113 1.00 94.00 172 TRP A C 1
ATOM 1296 O O . TRP A 1 172 ? -16.844 -4.856 27.069 1.00 94.00 172 TRP A O 1
ATOM 1306 N N . PHE A 1 173 ? -17.312 -3.141 25.711 1.00 94.62 173 PHE A N 1
ATOM 1307 C CA . PHE A 1 173 ? -18.529 -2.754 26.430 1.00 94.62 173 PHE A CA 1
ATOM 1308 C C . PHE A 1 173 ? -19.798 -3.282 25.738 1.00 94.62 173 PHE A C 1
ATOM 1310 O O . PHE A 1 173 ? -20.126 -2.829 24.638 1.00 94.62 173 PHE A O 1
ATOM 1317 N N . PRO A 1 174 ? -20.612 -4.134 26.400 1.00 92.75 174 PRO A N 1
ATOM 1318 C CA . PRO A 1 174 ? -21.834 -4.689 25.807 1.00 92.75 174 PRO A CA 1
ATOM 1319 C C . PRO A 1 174 ? -22.836 -3.629 25.326 1.00 92.75 174 PRO A C 1
ATOM 1321 O O . PRO A 1 174 ? -23.479 -3.807 24.293 1.00 92.75 174 PRO A O 1
ATOM 1324 N N . ARG A 1 175 ? -22.942 -2.500 26.043 1.00 95.56 175 ARG A N 1
ATOM 1325 C CA . ARG A 1 175 ? -23.821 -1.378 25.668 1.00 95.56 175 ARG A CA 1
ATOM 1326 C C . ARG A 1 175 ? -23.358 -0.686 24.385 1.00 95.56 175 ARG A C 1
ATOM 1328 O O . ARG A 1 175 ? -24.177 -0.423 23.511 1.00 95.56 175 ARG A O 1
ATOM 1335 N N . CYS A 1 176 ? -22.056 -0.427 24.253 1.00 96.38 176 CYS A N 1
ATOM 1336 C CA . CYS A 1 176 ? -21.482 0.126 23.026 1.00 96.38 176 CYS A CA 1
ATOM 1337 C C . CYS A 1 176 ? -21.632 -0.863 21.869 1.00 96.38 176 CYS A C 1
ATOM 1339 O O . CYS A 1 176 ? -21.948 -0.448 20.760 1.00 96.38 176 CYS A O 1
ATOM 1341 N N . ARG A 1 177 ? -21.488 -2.169 22.130 1.00 96.50 177 ARG A N 1
ATOM 1342 C CA . ARG A 1 177 ? -21.696 -3.216 21.124 1.00 96.50 177 ARG A CA 1
ATOM 1343 C C . ARG A 1 177 ? -23.115 -3.234 20.569 1.00 96.50 177 ARG A C 1
ATOM 1345 O O . ARG A 1 177 ? -23.284 -3.347 19.360 1.00 96.50 177 ARG A O 1
ATOM 1352 N N . TYR A 1 178 ? -24.114 -3.110 21.443 1.00 96.56 178 TYR A N 1
ATOM 1353 C CA . TYR A 1 178 ? -25.528 -3.137 21.067 1.00 96.56 178 TYR A CA 1
ATOM 1354 C C . TYR A 1 178 ? -25.883 -2.058 20.030 1.00 96.56 178 TYR A C 1
ATOM 1356 O O . TYR A 1 178 ? -26.558 -2.363 19.053 1.00 96.56 178 TYR A O 1
ATOM 1364 N N . TRP A 1 179 ? -25.377 -0.832 20.198 1.00 96.19 179 TRP A N 1
ATOM 1365 C CA . TRP A 1 179 ? -25.643 0.286 19.279 1.00 96.19 179 TRP A CA 1
ATOM 1366 C C . TRP A 1 179 ? -24.621 0.409 18.144 1.00 96.19 179 TRP A C 1
ATOM 1368 O O . TRP A 1 179 ? -24.977 0.724 17.010 1.00 96.19 179 TRP A O 1
ATOM 1378 N N . GLY A 1 180 ? -23.348 0.137 18.430 1.00 95.75 180 GLY A N 1
ATOM 1379 C CA . GLY A 1 180 ? -22.254 0.291 17.476 1.00 95.75 180 GLY A CA 1
ATOM 1380 C C . GLY A 1 180 ? -22.259 -0.769 16.378 1.00 95.75 180 GLY A C 1
ATOM 1381 O O . GLY A 1 180 ? -21.999 -0.444 15.224 1.00 95.75 180 GLY A O 1
ATOM 1382 N N . MET A 1 181 ? -22.602 -2.024 16.692 1.00 95.25 181 MET A N 1
ATOM 1383 C CA . MET A 1 181 ? -22.596 -3.101 15.690 1.00 95.25 181 MET A CA 1
ATOM 1384 C C . MET A 1 181 ? -23.632 -2.901 14.572 1.00 95.25 181 MET A C 1
ATOM 1386 O O . MET A 1 181 ? -23.269 -3.100 13.412 1.00 95.25 181 MET A O 1
ATOM 1390 N N . PRO A 1 182 ? -24.892 -2.506 14.849 1.00 95.44 182 PRO A N 1
ATOM 1391 C CA . PRO A 1 182 ? -25.831 -2.126 13.796 1.00 95.44 182 PRO A CA 1
ATOM 1392 C C . PRO A 1 182 ? -25.316 -0.974 12.928 1.00 95.44 182 PRO A C 1
ATOM 1394 O O . PRO A 1 182 ? -25.343 -1.090 11.706 1.00 95.44 182 PRO A O 1
ATOM 1397 N N . ALA A 1 183 ? -24.782 0.092 13.535 1.00 95.06 183 ALA A N 1
ATOM 1398 C CA . ALA A 1 183 ? -24.239 1.232 12.794 1.00 95.06 183 ALA A CA 1
ATOM 1399 C C . ALA A 1 183 ? -23.086 0.814 11.864 1.00 95.06 183 ALA A C 1
ATOM 1401 O O . ALA A 1 183 ? -23.088 1.162 10.686 1.00 95.06 183 ALA A O 1
ATOM 1402 N N . LEU A 1 184 ? -22.154 -0.010 12.356 1.00 94.81 184 LEU A N 1
ATOM 1403 C CA . LEU A 1 184 ? -21.055 -0.559 11.555 1.00 94.81 184 LEU A CA 1
ATOM 1404 C C . LEU A 1 184 ? -21.546 -1.414 10.387 1.00 94.81 184 LEU A C 1
ATOM 1406 O O . LEU A 1 184 ? -20.989 -1.334 9.299 1.00 94.81 184 LEU A O 1
ATOM 1410 N N . LYS A 1 185 ? -22.593 -2.219 10.587 1.00 93.62 185 LYS A N 1
ATOM 1411 C CA . LYS A 1 185 ? -23.167 -3.054 9.521 1.00 93.62 185 LYS A CA 1
ATOM 1412 C C . LYS A 1 185 ? -23.886 -2.246 8.441 1.00 93.62 185 LYS A C 1
ATOM 1414 O O . LYS A 1 185 ? -24.006 -2.739 7.326 1.00 93.62 185 LYS A O 1
ATOM 1419 N N . VAL A 1 186 ? -24.360 -1.043 8.762 1.00 94.50 186 VAL A N 1
ATOM 1420 C CA . VAL A 1 186 ? -25.009 -0.140 7.801 1.00 94.50 186 VAL A CA 1
ATOM 1421 C C . VAL A 1 186 ? -23.978 0.701 7.055 1.00 94.50 186 VAL A C 1
ATOM 1423 O O . VAL A 1 186 ? -24.026 0.781 5.834 1.00 94.50 186 VAL A O 1
ATOM 1426 N N . VAL A 1 187 ? -23.039 1.312 7.779 1.00 92.06 187 VAL A N 1
ATOM 1427 C CA . VAL A 1 187 ? -22.025 2.205 7.196 1.00 92.06 187 VAL A CA 1
ATOM 1428 C C . VAL A 1 187 ? -20.945 1.415 6.457 1.00 92.06 187 VAL A C 1
ATOM 1430 O O . VAL A 1 187 ? -20.505 1.819 5.390 1.00 92.06 187 VAL A O 1
ATOM 1433 N N . GLY A 1 188 ? -20.535 0.271 7.003 1.00 88.56 188 GLY A N 1
ATOM 1434 C CA . GLY A 1 188 ? -19.390 -0.506 6.529 1.00 88.56 188 GLY A CA 1
ATOM 1435 C C . GLY A 1 188 ? -19.427 -0.967 5.070 1.00 88.56 188 GLY A C 1
ATOM 1436 O O . GLY A 1 188 ? -18.409 -0.859 4.393 1.00 88.56 188 GLY A O 1
ATOM 1437 N N . PRO A 1 189 ? -20.558 -1.486 4.557 1.00 90.25 189 PRO A N 1
ATOM 1438 C CA . PRO A 1 189 ? -20.653 -1.924 3.164 1.00 90.25 189 PRO A CA 1
ATOM 1439 C C . PRO A 1 189 ? -20.645 -0.785 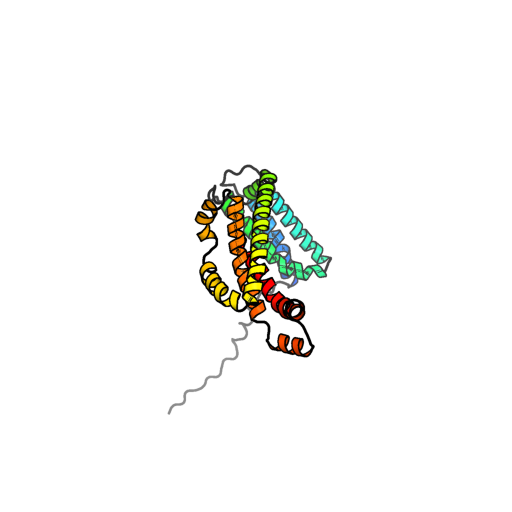2.137 1.00 90.25 189 PRO A C 1
ATOM 1441 O O . PRO A 1 189 ? -20.517 -1.053 0.943 1.00 90.25 189 PRO A O 1
ATOM 1444 N N . ILE A 1 190 ? -20.830 0.467 2.565 1.00 94.50 190 ILE A N 1
ATOM 1445 C CA . ILE A 1 190 ? -20.885 1.614 1.661 1.00 94.50 190 ILE A CA 1
ATOM 1446 C C . ILE A 1 190 ? -19.444 2.041 1.351 1.00 94.50 190 ILE A C 1
ATOM 1448 O O . ILE A 1 190 ? -18.710 2.414 2.269 1.00 94.50 190 ILE A O 1
ATOM 1452 N N . PRO A 1 191 ? -19.005 2.007 0.079 1.00 92.38 191 PRO A N 1
ATOM 1453 C CA . PRO A 1 191 ? -17.640 2.379 -0.264 1.00 92.38 191 PRO A CA 1
ATOM 1454 C C . PRO A 1 191 ? -17.396 3.857 0.055 1.00 92.38 191 PRO A C 1
ATOM 1456 O O . PRO A 1 191 ? -18.268 4.696 -0.175 1.00 92.38 191 PRO A O 1
ATOM 1459 N N . ALA A 1 192 ? -16.191 4.199 0.524 1.00 92.56 192 ALA A N 1
ATOM 1460 C CA . ALA A 1 192 ? -15.845 5.580 0.874 1.00 92.56 192 ALA A CA 1
ATOM 1461 C C . ALA A 1 192 ? -16.083 6.555 -0.297 1.00 92.56 192 ALA A C 1
ATOM 1463 O O . ALA A 1 192 ? -16.512 7.686 -0.092 1.00 92.56 192 ALA A O 1
ATOM 1464 N N . THR A 1 193 ? -15.912 6.095 -1.539 1.00 93.50 193 THR A N 1
ATOM 1465 C CA . THR A 1 193 ? -16.180 6.879 -2.753 1.00 93.50 193 THR A CA 1
ATOM 1466 C C . THR A 1 193 ? -17.634 7.348 -2.878 1.00 93.50 193 THR A C 1
ATOM 1468 O O . THR A 1 193 ? -17.877 8.425 -3.420 1.00 93.50 193 THR A O 1
ATOM 1471 N N . ALA A 1 194 ? -18.610 6.620 -2.323 1.00 96.38 194 ALA A N 1
ATOM 1472 C CA . ALA A 1 194 ? -20.008 7.057 -2.306 1.00 96.38 194 ALA A CA 1
ATOM 1473 C C . ALA A 1 194 ? -20.225 8.308 -1.432 1.00 96.38 194 ALA A C 1
ATOM 1475 O O . ALA A 1 194 ? -21.189 9.045 -1.633 1.00 96.38 194 ALA A O 1
ATOM 1476 N N . TYR A 1 195 ? -19.309 8.585 -0.499 1.00 95.38 195 TYR A N 1
ATOM 1477 C CA . TYR A 1 195 ? -19.352 9.754 0.376 1.00 95.38 195 TYR A CA 1
ATOM 1478 C C . TYR A 1 195 ? -18.638 10.984 -0.202 1.00 95.38 195 TYR A C 1
ATOM 1480 O O . TYR A 1 195 ? -18.636 12.023 0.455 1.00 95.38 195 TYR A O 1
ATOM 1488 N N . ILE A 1 196 ? -18.068 10.920 -1.415 1.00 96.06 196 ILE A N 1
ATOM 1489 C CA . ILE A 1 196 ? -17.343 12.052 -2.026 1.00 96.06 196 ILE A CA 1
ATOM 1490 C C . ILE A 1 196 ? -18.173 13.348 -2.035 1.00 96.06 196 ILE A C 1
ATOM 1492 O O . ILE A 1 196 ? -17.659 14.357 -1.550 1.00 96.06 196 ILE A O 1
ATOM 1496 N N . PRO A 1 197 ? -19.441 13.369 -2.505 1.00 95.69 197 PRO A N 1
ATOM 1497 C CA . PRO A 1 197 ? -20.218 14.609 -2.542 1.00 95.69 197 PRO A CA 1
ATOM 1498 C C . PRO A 1 197 ? -20.456 15.189 -1.146 1.00 95.69 197 PRO A C 1
ATOM 1500 O O . PRO A 1 197 ? -20.365 16.398 -0.948 1.00 95.69 197 PRO A O 1
ATOM 1503 N N . LEU A 1 198 ? -20.717 14.319 -0.166 1.00 95.88 198 LEU A N 1
ATOM 1504 C CA . LEU A 1 198 ? -20.917 14.724 1.221 1.00 95.88 198 LEU A CA 1
ATOM 1505 C C . LEU A 1 198 ? -19.626 15.297 1.817 1.00 95.88 198 LEU A C 1
ATOM 1507 O O . LEU A 1 198 ? -19.664 16.346 2.448 1.00 95.88 198 LEU A O 1
ATOM 1511 N N . ALA A 1 199 ? -18.484 14.646 1.590 1.00 95.62 199 ALA A N 1
ATOM 1512 C CA . ALA A 1 199 ? -17.193 15.130 2.065 1.00 95.62 199 ALA A CA 1
ATOM 1513 C C . ALA A 1 199 ? -16.860 16.506 1.466 1.00 95.62 199 ALA A C 1
ATOM 1515 O O . ALA A 1 199 ? -16.534 17.425 2.208 1.00 95.62 199 ALA A O 1
ATOM 1516 N N . MET A 1 200 ? -17.037 16.677 0.153 1.00 95.19 200 MET A N 1
ATOM 1517 C CA . MET A 1 200 ? -16.813 17.957 -0.531 1.00 95.19 200 MET A CA 1
ATOM 1518 C C . MET A 1 200 ? -17.740 19.075 -0.027 1.00 95.19 200 MET A C 1
ATOM 1520 O O . MET A 1 200 ? -17.352 20.237 -0.032 1.00 95.19 200 MET A O 1
ATOM 1524 N N . ALA A 1 201 ? -18.965 18.743 0.395 1.00 96.69 201 ALA A N 1
ATOM 1525 C CA . ALA A 1 201 ? -19.911 19.719 0.936 1.00 96.69 201 ALA A CA 1
ATOM 1526 C C . ALA A 1 201 ? -19.623 20.088 2.402 1.00 96.69 201 ALA A C 1
ATOM 1528 O O . ALA A 1 201 ? -19.863 21.222 2.810 1.00 96.69 201 ALA A O 1
ATOM 1529 N N . LEU A 1 202 ? -19.140 19.134 3.203 1.00 96.75 202 LEU A N 1
ATOM 1530 C CA . LEU A 1 202 ? -18.876 19.328 4.631 1.00 96.75 202 LEU A CA 1
ATOM 1531 C C . LEU A 1 202 ? -17.515 19.968 4.909 1.00 96.75 202 LEU A C 1
ATOM 1533 O O . LEU A 1 202 ? -17.369 20.686 5.899 1.00 96.75 202 LEU A O 1
ATOM 1537 N N . PHE A 1 203 ? -16.513 19.689 4.077 1.00 96.25 203 PHE A N 1
ATOM 1538 C CA . PHE A 1 203 ? -15.149 20.152 4.294 1.00 96.25 203 PHE A CA 1
ATOM 1539 C C . PHE A 1 203 ? -14.772 21.249 3.290 1.00 96.25 203 PHE A C 1
ATOM 1541 O O . PHE A 1 203 ? -14.985 21.093 2.092 1.00 96.25 203 PHE A O 1
ATOM 1548 N N . PRO A 1 204 ? -14.137 22.343 3.745 1.00 93.00 204 PRO A N 1
ATOM 1549 C CA . PRO A 1 204 ? -13.856 23.506 2.901 1.00 93.00 204 PRO A CA 1
ATOM 1550 C C . PRO A 1 204 ? -12.707 23.295 1.906 1.00 93.00 204 PRO A C 1
ATOM 1552 O O . PRO A 1 204 ? -12.484 24.141 1.044 1.00 93.00 204 PRO A O 1
ATOM 1555 N N . SER A 1 205 ? -11.935 22.211 2.031 1.00 96.06 205 SER A N 1
ATOM 1556 C CA . SER A 1 205 ? -10.801 21.926 1.152 1.00 96.06 205 SER A CA 1
ATOM 1557 C C . SER A 1 205 ? -10.807 20.486 0.654 1.00 96.06 205 SER A C 1
ATOM 1559 O O . SER A 1 205 ? -11.237 19.558 1.351 1.00 96.06 205 SER A O 1
ATOM 1561 N N . SER A 1 206 ? -10.259 20.286 -0.547 1.00 94.75 206 SER A N 1
ATOM 1562 C CA . SER A 1 206 ? -10.090 18.957 -1.139 1.00 94.75 206 SER A CA 1
ATOM 1563 C C . SER A 1 206 ? -9.179 18.067 -0.298 1.00 94.75 206 SER A C 1
ATOM 1565 O O . SER A 1 206 ? -9.419 16.867 -0.206 1.00 94.75 206 SER A O 1
ATOM 1567 N N . PHE A 1 207 ? -8.181 18.661 0.367 1.00 96.19 207 PHE A N 1
ATOM 1568 C CA . PHE A 1 207 ? -7.300 17.944 1.283 1.00 96.19 207 PHE A CA 1
ATOM 1569 C C . PHE A 1 207 ? -8.082 17.379 2.472 1.00 96.19 207 PHE A C 1
ATOM 1571 O O . PHE A 1 207 ? -8.070 16.174 2.682 1.00 96.19 207 PHE A O 1
ATOM 1578 N N . LEU A 1 208 ? -8.835 18.218 3.197 1.00 96.88 208 LEU A N 1
ATOM 1579 C CA . LEU A 1 208 ? -9.617 17.772 4.356 1.00 96.88 208 LEU A CA 1
ATOM 1580 C C . LEU A 1 208 ? -10.682 16.744 3.968 1.00 96.88 208 LEU A C 1
ATOM 1582 O O . LEU A 1 208 ? -10.891 15.769 4.687 1.00 96.88 208 LEU A O 1
ATOM 1586 N N . SER A 1 209 ? -11.310 16.931 2.809 1.00 96.88 209 SER A N 1
ATOM 1587 C CA . SER A 1 209 ? -12.274 15.974 2.272 1.00 96.88 209 SER A CA 1
ATOM 1588 C C . SER A 1 209 ? -11.626 14.621 1.980 1.00 96.88 209 SER A C 1
ATOM 1590 O O . SER A 1 209 ? -12.134 13.594 2.421 1.00 96.88 209 SER A O 1
ATOM 1592 N N . GLY A 1 210 ? -10.484 14.608 1.284 1.00 96.50 210 GLY A N 1
ATOM 1593 C CA . GLY A 1 210 ? -9.728 13.387 1.006 1.00 96.50 210 GLY A CA 1
ATOM 1594 C C . GLY A 1 210 ? -9.265 12.696 2.289 1.00 96.50 210 GLY A C 1
ATOM 1595 O O . GLY A 1 210 ? -9.493 11.500 2.454 1.00 96.50 210 GLY A O 1
ATOM 1596 N N . THR A 1 211 ? -8.718 13.453 3.246 1.00 97.44 211 THR A N 1
ATOM 1597 C CA . THR A 1 211 ? -8.333 12.956 4.575 1.00 97.44 211 THR A CA 1
ATOM 1598 C C . THR A 1 211 ? -9.515 12.296 5.288 1.00 97.44 211 THR A C 1
ATOM 1600 O O . THR A 1 211 ? -9.352 11.214 5.847 1.00 97.44 211 THR A O 1
ATOM 1603 N N . ALA A 1 212 ? -10.707 12.899 5.256 1.00 96.88 212 ALA A N 1
ATOM 1604 C CA . ALA A 1 212 ? -11.901 12.348 5.896 1.00 96.88 212 ALA A CA 1
ATOM 1605 C C . ALA A 1 212 ? -12.396 11.057 5.225 1.00 96.88 212 ALA A C 1
ATOM 1607 O O . ALA A 1 212 ? -12.797 10.121 5.916 1.00 96.88 212 ALA A O 1
ATOM 1608 N N . LEU A 1 213 ? -12.338 10.980 3.892 1.00 97.19 213 LEU A N 1
ATOM 1609 C CA . LEU A 1 213 ? -12.709 9.776 3.145 1.00 97.19 213 LEU A CA 1
ATOM 1610 C C . LEU A 1 213 ? -11.748 8.617 3.421 1.00 97.19 213 LEU A C 1
ATOM 1612 O O . LEU A 1 213 ? -12.200 7.506 3.691 1.00 97.19 213 LEU A O 1
ATOM 1616 N N . ILE A 1 214 ? -10.439 8.885 3.424 1.00 97.81 214 ILE A N 1
ATOM 1617 C CA . ILE A 1 214 ? -9.419 7.899 3.804 1.00 97.81 214 ILE A CA 1
ATOM 1618 C C . ILE A 1 214 ? -9.635 7.468 5.258 1.00 97.81 214 ILE A C 1
ATOM 1620 O O . ILE A 1 214 ? -9.630 6.276 5.558 1.00 97.81 214 ILE A O 1
ATOM 1624 N N . ALA A 1 215 ? -9.886 8.417 6.164 1.00 97.81 215 ALA A N 1
ATOM 1625 C CA . ALA A 1 215 ? -10.152 8.109 7.562 1.00 97.81 215 ALA A CA 1
ATOM 1626 C C . ALA A 1 215 ? -11.374 7.197 7.722 1.00 97.81 215 ALA A C 1
ATOM 1628 O O . ALA A 1 215 ? -11.312 6.252 8.502 1.00 97.81 215 ALA A O 1
ATOM 1629 N N . LEU A 1 216 ? -12.451 7.425 6.965 1.00 96.62 216 LEU A N 1
ATOM 1630 C CA . LEU A 1 216 ? -13.643 6.575 6.966 1.00 96.62 216 LEU A CA 1
ATOM 1631 C C . LEU A 1 216 ? -13.346 5.166 6.424 1.00 96.62 216 LEU A C 1
ATOM 1633 O O . LEU A 1 216 ? -13.765 4.177 7.030 1.00 96.62 216 LEU A O 1
ATOM 1637 N N . ALA A 1 217 ? -12.596 5.077 5.320 1.00 96.88 217 ALA A N 1
ATOM 1638 C CA . ALA A 1 217 ? -12.188 3.813 4.707 1.00 96.88 217 ALA A CA 1
ATOM 1639 C C . ALA A 1 217 ? -11.329 2.958 5.653 1.00 96.88 217 ALA A C 1
ATOM 1641 O O . ALA A 1 217 ? -11.522 1.748 5.744 1.00 96.88 217 ALA A O 1
ATOM 1642 N N . VAL A 1 218 ? -10.420 3.594 6.397 1.00 98.12 218 VAL A N 1
ATOM 1643 C CA . VAL A 1 218 ? -9.540 2.953 7.388 1.00 98.12 218 VAL A CA 1
ATOM 1644 C C . VAL A 1 218 ? -10.299 2.607 8.665 1.00 98.12 218 VAL A C 1
ATOM 1646 O O . VAL A 1 218 ? -10.111 1.530 9.231 1.00 98.12 218 VAL A O 1
ATOM 1649 N N . TRP A 1 219 ? -11.163 3.515 9.124 1.00 98.00 219 TRP A N 1
ATOM 1650 C CA . TRP A 1 219 ? -11.914 3.385 10.368 1.00 98.00 219 TRP A CA 1
ATOM 1651 C C . TRP A 1 219 ? -12.697 2.077 10.410 1.00 98.00 219 TRP A C 1
ATOM 1653 O O . TRP A 1 219 ? -12.568 1.326 11.371 1.00 98.00 219 TRP A O 1
ATOM 1663 N N . PHE A 1 220 ? -13.448 1.757 9.355 1.00 96.88 220 PHE A N 1
ATOM 1664 C CA . PHE A 1 220 ? -14.336 0.596 9.355 1.00 96.88 220 PHE A CA 1
ATOM 1665 C C . PHE A 1 220 ? -13.635 -0.756 9.625 1.00 96.88 220 PHE A C 1
ATOM 1667 O O . PHE A 1 220 ? -13.995 -1.413 10.611 1.00 96.88 220 PHE A O 1
ATOM 1674 N N . PRO A 1 221 ? -12.649 -1.209 8.821 1.00 96.62 221 PRO A N 1
ATOM 1675 C CA . PRO A 1 221 ? -11.976 -2.485 9.057 1.00 96.62 221 PRO A CA 1
ATOM 1676 C C . PRO A 1 221 ? -11.221 -2.497 10.390 1.00 96.62 221 PRO A C 1
ATOM 1678 O O . PRO A 1 221 ? -11.262 -3.510 11.092 1.00 96.62 221 PRO A O 1
ATOM 1681 N N . VAL A 1 222 ? -10.596 -1.379 10.785 1.00 98.19 222 VAL A N 1
ATOM 1682 C CA . VAL A 1 222 ? -9.900 -1.268 12.075 1.00 98.19 222 VAL A CA 1
ATOM 1683 C C . VAL A 1 222 ? -10.888 -1.437 13.231 1.00 98.19 222 VAL A C 1
ATOM 1685 O O . VAL A 1 222 ? -10.643 -2.257 14.118 1.00 98.19 222 VAL A O 1
ATOM 1688 N N . THR A 1 223 ? -12.024 -0.734 13.218 1.00 98.06 223 THR A N 1
ATOM 1689 C CA . THR A 1 223 ? -13.068 -0.858 14.244 1.00 98.06 223 THR A CA 1
ATOM 1690 C C . THR A 1 223 ? -13.616 -2.273 14.304 1.00 98.06 223 THR A C 1
ATOM 1692 O O . THR A 1 223 ? -13.687 -2.857 15.385 1.00 98.06 223 THR A O 1
ATOM 1695 N N . MET A 1 224 ? -14.000 -2.834 13.156 1.00 97.19 224 MET A N 1
ATOM 1696 C CA . MET A 1 224 ? -14.677 -4.125 13.083 1.00 97.19 224 MET A CA 1
ATOM 1697 C C . MET A 1 224 ? -13.772 -5.264 13.564 1.00 97.19 224 MET A C 1
ATOM 1699 O O . MET A 1 224 ? -14.190 -6.090 14.379 1.00 97.19 224 MET A O 1
ATOM 1703 N N . LEU A 1 225 ? -12.515 -5.294 13.113 1.00 97.50 225 LEU A N 1
ATOM 1704 C CA . LEU A 1 225 ? -11.565 -6.345 13.481 1.00 97.50 225 LEU A CA 1
ATOM 1705 C C . LEU A 1 225 ? -11.044 -6.181 14.912 1.00 97.50 225 LEU A C 1
ATOM 1707 O O . LEU A 1 225 ? -10.898 -7.178 15.616 1.00 97.50 225 LEU A O 1
ATOM 1711 N N . THR A 1 226 ? -10.871 -4.947 15.394 1.00 97.88 226 THR A N 1
ATOM 1712 C CA . THR A 1 226 ? -10.568 -4.698 16.813 1.00 97.88 226 THR A CA 1
ATOM 1713 C C . THR A 1 226 ? -11.725 -5.152 17.702 1.00 97.88 226 THR A C 1
ATOM 1715 O O . THR A 1 226 ? -11.511 -5.909 18.648 1.00 97.88 226 THR A O 1
ATOM 1718 N N . ALA A 1 227 ? -12.963 -4.762 17.383 1.00 97.38 227 ALA A N 1
ATOM 1719 C CA . ALA A 1 227 ? -14.139 -5.144 18.161 1.00 97.38 227 ALA A CA 1
ATOM 1720 C C . ALA A 1 227 ? -14.336 -6.665 18.194 1.00 97.38 227 ALA A C 1
ATOM 1722 O O . ALA A 1 227 ? -14.594 -7.237 19.254 1.00 97.38 227 ALA A O 1
ATOM 1723 N N . SER A 1 228 ? -14.162 -7.324 17.045 1.00 96.38 228 SER A N 1
ATOM 1724 C CA . SER A 1 228 ? -14.186 -8.782 16.935 1.00 96.38 228 SER A CA 1
ATOM 1725 C C . SER A 1 228 ? -13.070 -9.432 17.760 1.00 96.38 228 SER A C 1
ATOM 1727 O O . SER A 1 228 ? -13.327 -10.393 18.479 1.00 96.38 228 SER A O 1
ATOM 1729 N N . GLY A 1 229 ? -11.852 -8.884 17.724 1.00 96.56 229 GLY A N 1
ATOM 1730 C CA . GLY A 1 229 ? -10.717 -9.385 18.500 1.00 96.56 229 GLY A CA 1
ATOM 1731 C C . GLY A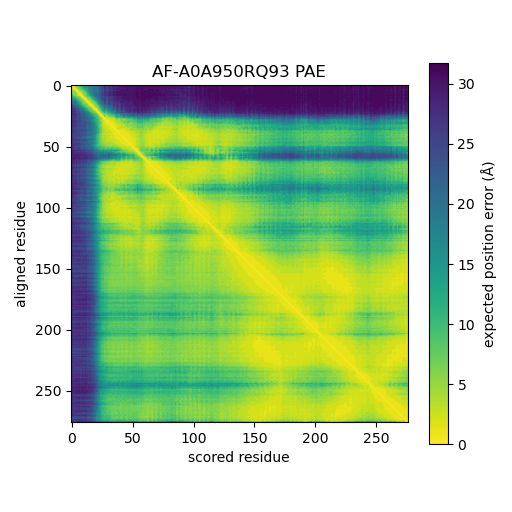 1 229 ? -10.991 -9.403 20.001 1.00 96.56 229 GLY A C 1
ATOM 1732 O O . GLY A 1 229 ? -10.781 -10.423 20.649 1.00 96.56 229 GLY A O 1
ATOM 1733 N N . PHE A 1 230 ? -11.532 -8.311 20.547 1.00 96.00 230 PHE A N 1
ATOM 1734 C CA . PHE A 1 230 ? -11.922 -8.244 21.960 1.00 96.00 230 PHE A CA 1
ATOM 1735 C C . PHE A 1 230 ? -13.099 -9.167 22.299 1.00 96.00 230 PHE A C 1
ATOM 1737 O O . PHE A 1 230 ? -13.097 -9.801 23.352 1.00 96.00 230 PHE A O 1
ATOM 1744 N N . ALA A 1 231 ? -14.094 -9.266 21.414 1.00 93.31 231 ALA A N 1
ATOM 1745 C CA . ALA A 1 231 ? -15.284 -10.079 21.648 1.00 93.31 231 ALA A CA 1
ATOM 1746 C C . ALA A 1 231 ? -15.024 -11.596 21.588 1.00 93.31 231 ALA A C 1
ATOM 1748 O O . ALA A 1 231 ? -15.798 -12.356 22.165 1.00 93.31 231 ALA A O 1
ATOM 1749 N N . ASN A 1 232 ? -13.967 -12.029 20.893 1.00 94.38 232 ASN A N 1
ATOM 1750 C CA . ASN A 1 232 ? -13.620 -13.442 20.707 1.00 94.38 232 ASN A CA 1
ATOM 1751 C C . ASN A 1 232 ? -12.537 -13.949 21.674 1.00 94.38 232 ASN A C 1
ATOM 1753 O O . ASN A 1 232 ? -12.082 -15.085 21.539 1.00 94.38 232 ASN A O 1
ATOM 1757 N N . VAL A 1 233 ? -12.117 -13.142 22.655 1.00 94.62 233 VAL A N 1
ATOM 1758 C CA . VAL A 1 233 ? -11.197 -13.615 23.699 1.00 94.62 233 VAL A CA 1
ATOM 1759 C C . VAL A 1 233 ? -11.890 -14.721 24.515 1.00 94.62 233 VAL A C 1
ATOM 1761 O O . VAL A 1 233 ? -12.985 -14.482 25.033 1.00 94.62 233 VAL A O 1
ATOM 1764 N N . PRO A 1 234 ? -11.288 -15.921 24.661 1.00 94.44 234 PRO A N 1
ATOM 1765 C CA . PRO A 1 234 ? -11.901 -17.021 25.400 1.00 94.44 234 PRO A CA 1
ATOM 1766 C C . PRO A 1 234 ? -12.239 -16.633 26.843 1.00 94.44 234 PRO A C 1
ATOM 1768 O O . PRO A 1 234 ? -11.394 -16.083 27.553 1.00 94.44 234 PRO A O 1
ATOM 1771 N N . LEU A 1 235 ? -13.447 -16.975 27.312 1.00 92.56 235 LEU A N 1
ATOM 1772 C CA . LEU A 1 235 ? -13.867 -16.675 28.690 1.00 92.56 235 LEU A CA 1
ATOM 1773 C C . LEU A 1 235 ? -12.931 -17.290 29.740 1.00 92.56 235 LEU A C 1
ATOM 1775 O O . LEU A 1 235 ? -12.666 -16.658 30.761 1.00 92.56 235 LEU A O 1
ATOM 1779 N N . SER A 1 236 ? -12.346 -18.454 29.441 1.00 95.69 236 SER A N 1
ATOM 1780 C CA . SER A 1 236 ? -11.384 -19.134 30.314 1.00 95.69 236 SER A CA 1
ATOM 1781 C C . SER A 1 236 ? -10.182 -18.262 30.685 1.00 95.69 236 SER A C 1
ATOM 1783 O O . SER A 1 236 ? -9.675 -18.369 31.799 1.00 95.69 236 SER A O 1
ATOM 1785 N N . TYR A 1 237 ? -9.745 -17.356 29.803 1.00 93.94 237 TYR A N 1
ATOM 1786 C CA . TYR A 1 237 ? -8.645 -16.436 30.103 1.00 93.94 237 TYR A CA 1
ATOM 1787 C C . TYR A 1 237 ? -9.039 -15.421 31.181 1.00 93.94 237 TYR A C 1
ATOM 1789 O O . TYR A 1 237 ? -8.229 -15.082 32.046 1.00 93.94 237 TYR A O 1
ATOM 1797 N N . PHE A 1 238 ? -10.290 -14.955 31.162 1.00 94.38 238 PHE A N 1
ATOM 1798 C CA . PHE A 1 238 ? -10.810 -14.049 32.181 1.00 94.38 238 PHE A CA 1
ATOM 1799 C C . PHE A 1 238 ? -11.055 -14.766 33.507 1.00 94.38 238 PHE A C 1
ATOM 1801 O O . PHE A 1 238 ? -10.734 -14.203 34.553 1.00 94.38 238 PHE A O 1
ATOM 1808 N N . ASP A 1 239 ? -11.577 -15.993 33.473 1.00 94.44 239 ASP A N 1
ATOM 1809 C CA . ASP A 1 239 ? -11.857 -16.775 34.679 1.00 94.44 239 ASP A CA 1
ATOM 1810 C C . ASP A 1 239 ? -10.566 -17.109 35.432 1.00 94.44 239 ASP A C 1
ATOM 1812 O O . ASP A 1 239 ? -10.465 -16.817 36.623 1.00 94.44 239 ASP A O 1
ATOM 1816 N N . VAL A 1 240 ? -9.534 -17.600 34.732 1.00 95.19 240 VAL A N 1
ATOM 1817 C CA . VAL A 1 240 ? -8.214 -17.892 35.326 1.00 95.19 240 VAL A CA 1
ATOM 1818 C C . VAL A 1 240 ? -7.553 -16.631 35.886 1.00 95.19 240 VAL A C 1
ATOM 1820 O O . VAL A 1 240 ? -6.986 -16.650 36.974 1.00 95.19 240 VAL A O 1
ATOM 1823 N N . ALA A 1 241 ? -7.635 -15.499 35.186 1.00 94.69 241 ALA A N 1
ATOM 1824 C CA . ALA A 1 241 ? -7.079 -14.255 35.709 1.00 94.69 241 ALA A CA 1
ATOM 1825 C C . ALA A 1 241 ? -7.820 -13.790 36.978 1.00 94.69 241 ALA A C 1
ATOM 1827 O O . ALA A 1 241 ? -7.190 -13.344 37.938 1.00 94.69 241 ALA A O 1
ATOM 1828 N N . ARG A 1 242 ? -9.152 -13.921 37.018 1.00 94.38 242 ARG A N 1
ATOM 1829 C CA . ARG A 1 242 ? -9.967 -13.562 38.189 1.00 94.38 242 ARG A CA 1
ATOM 1830 C C . ARG A 1 242 ? -9.696 -14.465 39.391 1.00 94.38 242 ARG A C 1
ATOM 1832 O O . ARG A 1 242 ? -9.667 -13.944 40.503 1.00 94.38 242 ARG A O 1
ATOM 1839 N N . THR A 1 243 ? -9.450 -15.766 39.199 1.00 95.56 243 THR A N 1
ATOM 1840 C CA . THR A 1 243 ? -9.088 -16.664 40.316 1.00 95.56 243 THR A CA 1
ATOM 1841 C C . THR A 1 243 ? -7.740 -16.304 40.945 1.00 95.56 243 THR A C 1
ATOM 1843 O O . THR A 1 243 ? -7.557 -16.495 42.142 1.00 95.56 243 THR A O 1
ATOM 1846 N N . LEU A 1 244 ? -6.833 -15.696 40.176 1.00 94.50 244 LEU A N 1
ATOM 1847 C CA . LEU A 1 244 ? -5.563 -15.140 40.656 1.00 94.50 244 LEU A CA 1
ATOM 1848 C C . LEU A 1 244 ? -5.692 -13.718 41.246 1.00 94.50 244 LEU A C 1
ATOM 1850 O O . LEU A 1 244 ? -4.684 -13.065 41.510 1.00 94.50 244 LEU A O 1
ATOM 1854 N N . GLY A 1 245 ? -6.914 -13.211 41.443 1.00 93.44 245 GLY A N 1
ATOM 1855 C CA . GLY A 1 245 ? -7.164 -11.888 42.024 1.00 93.44 245 GLY A CA 1
ATOM 1856 C C . GLY A 1 245 ? -6.966 -10.717 41.054 1.00 93.44 245 GLY A C 1
ATOM 1857 O O . GLY A 1 245 ? -6.807 -9.575 41.491 1.00 93.44 245 GLY A O 1
ATOM 1858 N N . ALA A 1 246 ? -6.963 -10.955 39.737 1.00 94.69 246 ALA A N 1
ATOM 1859 C CA . ALA A 1 246 ? -6.776 -9.888 38.760 1.00 94.69 246 ALA A CA 1
ATOM 1860 C C . ALA A 1 246 ? -7.946 -8.889 38.751 1.00 94.69 246 ALA A C 1
ATOM 1862 O O . ALA A 1 246 ? -9.100 -9.237 38.494 1.00 94.69 246 ALA A O 1
ATOM 1863 N N . GLY A 1 247 ? -7.626 -7.609 38.947 1.00 94.25 247 GLY A N 1
ATOM 1864 C CA . GLY A 1 247 ? -8.576 -6.511 38.783 1.00 94.25 247 GLY A CA 1
ATOM 1865 C C . GLY A 1 247 ? -8.862 -6.162 37.316 1.00 94.25 247 GLY A C 1
ATOM 1866 O O . GLY A 1 247 ? -8.154 -6.564 36.394 1.00 94.25 247 GLY A O 1
ATOM 1867 N N . TRP A 1 248 ? -9.866 -5.311 37.094 1.00 90.44 248 TRP A N 1
ATOM 1868 C CA . TRP A 1 248 ? -10.323 -4.862 35.768 1.00 90.44 248 TRP A CA 1
ATOM 1869 C C . TRP A 1 248 ? -9.210 -4.394 34.816 1.00 90.44 248 TRP A C 1
ATOM 1871 O O . TRP A 1 248 ? -9.154 -4.811 33.661 1.00 90.44 248 TRP A O 1
ATOM 1881 N N . ARG A 1 249 ? -8.294 -3.544 35.302 1.00 93.50 249 ARG A N 1
ATOM 1882 C CA . ARG A 1 249 ? -7.190 -3.006 34.486 1.00 93.50 249 ARG A CA 1
ATOM 1883 C C . ARG A 1 249 ? -6.264 -4.119 33.993 1.00 93.50 249 ARG A C 1
ATOM 1885 O O . ARG A 1 249 ? -5.788 -4.059 32.864 1.00 93.50 249 ARG A O 1
ATOM 1892 N N . TYR A 1 250 ? -6.034 -5.136 34.822 1.00 95.00 250 TYR A N 1
ATOM 1893 C CA . TYR A 1 250 ? -5.228 -6.294 34.449 1.00 95.00 250 TYR A CA 1
ATOM 1894 C C . TYR A 1 250 ? -5.926 -7.104 33.352 1.00 95.00 250 TYR A C 1
ATOM 1896 O O . TYR A 1 250 ? -5.294 -7.442 32.355 1.00 95.00 250 TYR A O 1
ATOM 1904 N N . LEU A 1 251 ? -7.238 -7.335 33.482 1.00 93.75 251 LEU A N 1
ATOM 1905 C CA . LEU A 1 251 ? -8.019 -8.053 32.469 1.00 93.75 251 LEU A CA 1
ATOM 1906 C C . LEU A 1 251 ? -7.966 -7.360 31.099 1.00 93.75 251 LEU A C 1
ATOM 1908 O O . LEU A 1 251 ? -7.820 -8.037 30.088 1.00 93.75 251 LEU A O 1
ATOM 1912 N N . ILE A 1 252 ? -8.016 -6.026 31.048 1.00 92.25 252 ILE A N 1
ATOM 1913 C CA . ILE A 1 252 ? -7.907 -5.289 29.778 1.00 92.25 252 ILE A CA 1
ATOM 1914 C C . ILE A 1 252 ? -6.495 -5.392 29.205 1.00 92.25 252 ILE A C 1
ATOM 1916 O O . ILE A 1 252 ? -6.305 -5.906 28.108 1.00 92.25 252 ILE A O 1
ATOM 1920 N N . PHE A 1 253 ? -5.498 -4.881 29.929 1.00 94.50 253 PHE A N 1
ATOM 1921 C CA . PHE A 1 253 ? -4.180 -4.628 29.343 1.00 94.50 253 PHE A CA 1
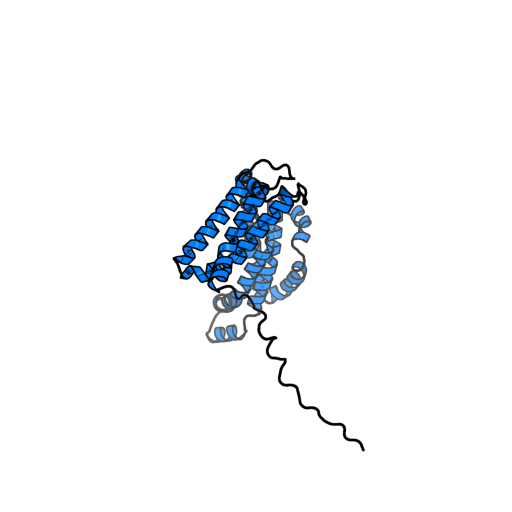ATOM 1922 C C . PHE A 1 253 ? -3.288 -5.867 29.274 1.00 94.50 253 PHE A C 1
ATOM 1924 O O . PHE A 1 253 ? -2.365 -5.893 28.466 1.00 94.50 253 PHE A O 1
ATOM 1931 N N . ARG A 1 254 ? -3.532 -6.881 30.114 1.00 94.81 254 ARG A N 1
ATOM 1932 C CA . ARG A 1 254 ? -2.684 -8.081 30.195 1.00 94.81 254 ARG A CA 1
ATOM 1933 C C . ARG A 1 254 ? -3.351 -9.367 29.729 1.00 94.81 254 ARG A C 1
ATOM 1935 O O . ARG A 1 254 ? -2.644 -10.348 29.541 1.00 94.81 254 ARG A O 1
ATOM 1942 N N . VAL A 1 255 ? -4.667 -9.367 29.518 1.00 94.81 255 VAL A N 1
ATOM 1943 C CA . VAL A 1 255 ? -5.393 -10.553 29.042 1.00 94.81 255 VAL A CA 1
ATOM 1944 C C . VAL A 1 255 ? -6.057 -10.270 27.700 1.00 94.81 255 VAL A C 1
ATOM 1946 O O . VAL A 1 255 ? -5.682 -10.857 26.689 1.00 94.81 255 VAL A O 1
ATOM 1949 N N . ALA A 1 256 ? -6.989 -9.319 27.665 1.00 94.44 256 ALA A N 1
ATOM 1950 C CA . ALA A 1 256 ? -7.799 -9.052 26.485 1.00 94.44 256 ALA A CA 1
ATOM 1951 C C . ALA A 1 256 ? -7.017 -8.403 25.345 1.00 94.44 256 ALA A C 1
ATOM 1953 O O . ALA A 1 256 ? -7.059 -8.896 24.223 1.00 94.44 256 ALA A O 1
ATOM 1954 N N . LEU A 1 257 ? -6.286 -7.320 25.625 1.00 95.12 257 LEU A N 1
ATOM 1955 C CA . LEU A 1 257 ? -5.532 -6.597 24.605 1.00 95.12 257 LEU A CA 1
ATOM 1956 C C . LEU A 1 257 ? -4.479 -7.504 23.939 1.00 95.12 257 LEU A C 1
ATOM 1958 O O . LEU A 1 257 ? -4.514 -7.591 22.715 1.00 95.12 257 LEU A O 1
ATOM 1962 N N . PRO A 1 258 ? -3.620 -8.251 24.672 1.00 95.62 258 PRO A N 1
ATOM 1963 C CA . PRO A 1 258 ? -2.675 -9.178 24.049 1.00 95.62 258 PRO A CA 1
ATOM 1964 C C . PRO A 1 258 ? -3.347 -10.286 23.231 1.00 95.62 258 PRO A C 1
ATOM 1966 O O . PRO A 1 258 ? -2.865 -10.616 22.152 1.00 95.62 258 PRO A O 1
ATOM 1969 N N . ALA A 1 259 ? -4.473 -10.830 23.705 1.00 95.38 259 ALA A N 1
ATOM 1970 C CA . ALA A 1 259 ? -5.226 -11.845 22.969 1.00 95.38 259 ALA A CA 1
ATOM 1971 C C . ALA A 1 259 ? -5.888 -11.283 21.695 1.00 95.38 259 ALA A C 1
ATOM 1973 O O . ALA A 1 259 ? -6.001 -11.991 20.697 1.00 95.38 259 ALA A O 1
ATOM 1974 N N . ALA A 1 260 ? -6.288 -10.008 21.706 1.00 96.75 260 ALA A N 1
ATOM 1975 C CA . ALA A 1 260 ? -6.901 -9.325 20.570 1.00 96.75 260 ALA A CA 1
ATOM 1976 C C . ALA A 1 260 ? -5.878 -8.767 19.561 1.00 96.75 260 ALA A C 1
ATOM 1978 O O . ALA A 1 260 ? -6.252 -8.515 18.413 1.00 96.75 260 ALA A O 1
ATOM 1979 N N . LEU A 1 261 ? -4.602 -8.596 19.943 1.00 97.06 261 LEU A N 1
ATOM 1980 C CA . LEU A 1 261 ? -3.550 -8.007 19.097 1.00 97.06 261 LEU A CA 1
ATOM 1981 C C . LEU A 1 261 ? -3.477 -8.596 17.679 1.00 97.06 261 LEU A C 1
ATOM 1983 O O . LEU A 1 261 ? -3.416 -7.800 16.743 1.00 97.06 261 LEU A O 1
ATOM 1987 N N . PRO A 1 262 ? -3.529 -9.928 17.462 1.00 97.06 262 PRO A N 1
ATOM 1988 C CA . PRO A 1 262 ? -3.502 -10.479 16.108 1.00 97.06 262 PRO A CA 1
ATOM 1989 C C . PRO A 1 262 ? -4.645 -9.947 15.234 1.00 97.06 262 PRO A C 1
ATOM 1991 O O . PRO A 1 262 ? -4.424 -9.571 14.088 1.00 97.06 262 PRO A O 1
ATOM 1994 N N . SER A 1 263 ? -5.855 -9.835 15.793 1.00 97.50 263 SER A N 1
ATOM 1995 C CA . SER A 1 263 ? -7.015 -9.284 15.077 1.00 97.50 263 SER A CA 1
ATOM 1996 C C . SER A 1 263 ? -6.876 -7.784 14.834 1.00 97.50 263 SER A C 1
ATOM 1998 O O . SER A 1 263 ? -7.228 -7.303 13.760 1.00 97.50 263 SER A O 1
ATOM 2000 N N . ILE A 1 264 ? -6.315 -7.047 15.798 1.00 97.88 264 ILE A N 1
ATOM 2001 C CA . ILE A 1 264 ? -6.020 -5.620 15.638 1.00 97.88 264 ILE A CA 1
ATOM 2002 C C . ILE A 1 264 ? -5.039 -5.419 14.482 1.00 97.88 264 ILE A C 1
ATOM 2004 O O . ILE A 1 264 ? -5.321 -4.609 13.610 1.00 97.88 264 ILE A O 1
ATOM 2008 N N . PHE A 1 265 ? -3.944 -6.185 14.412 1.00 98.06 265 PHE A N 1
ATOM 2009 C CA . PHE A 1 265 ? -2.968 -6.089 13.320 1.00 98.06 265 PHE A CA 1
ATOM 2010 C C . PHE A 1 265 ? -3.567 -6.404 11.949 1.00 98.06 265 PHE A C 1
ATOM 2012 O O . PHE A 1 265 ? -3.248 -5.714 10.982 1.00 98.06 265 PHE A O 1
ATOM 2019 N N . ILE A 1 266 ? -4.472 -7.384 11.862 1.00 97.94 266 ILE A N 1
ATOM 2020 C CA . ILE A 1 266 ? -5.236 -7.624 10.629 1.00 97.94 266 ILE A CA 1
ATOM 2021 C C . ILE A 1 266 ? -6.086 -6.387 10.305 1.00 97.94 266 ILE A C 1
ATOM 2023 O O . ILE A 1 266 ? -6.112 -5.953 9.159 1.00 97.94 266 ILE A O 1
ATOM 2027 N N . GLY A 1 267 ? -6.713 -5.766 11.308 1.00 97.19 267 GLY A N 1
ATOM 2028 C CA . GLY A 1 267 ? -7.431 -4.496 11.167 1.00 97.19 267 GLY A CA 1
ATOM 2029 C C . GLY A 1 267 ? -6.569 -3.368 10.612 1.00 97.19 267 GLY A C 1
ATOM 2030 O O . GLY A 1 267 ? -6.984 -2.705 9.667 1.00 97.19 267 GLY A O 1
ATOM 2031 N N . LEU A 1 268 ? -5.358 -3.187 11.148 1.00 97.62 268 LEU A N 1
ATOM 2032 C CA . LEU A 1 268 ? -4.387 -2.198 10.666 1.00 97.62 268 LEU A CA 1
ATOM 2033 C C . LEU A 1 268 ? -4.006 -2.453 9.208 1.00 97.62 268 LEU A C 1
ATOM 2035 O O . LEU A 1 268 ? -4.022 -1.532 8.398 1.00 97.62 268 LEU A O 1
ATOM 2039 N N . PHE A 1 269 ? -3.698 -3.706 8.867 1.00 97.62 269 PHE A N 1
ATOM 2040 C CA . PHE A 1 269 ? -3.327 -4.088 7.508 1.00 97.62 269 PHE A CA 1
ATOM 2041 C C . PHE A 1 269 ? -4.476 -3.858 6.523 1.00 97.62 269 PHE A C 1
ATOM 2043 O O . PHE A 1 269 ? -4.276 -3.246 5.480 1.00 97.62 269 PHE A O 1
ATOM 2050 N N . MET A 1 270 ? -5.693 -4.279 6.870 1.00 97.00 270 MET A N 1
ATOM 2051 C CA . MET A 1 270 ? -6.876 -4.075 6.030 1.00 97.00 270 MET A CA 1
ATOM 2052 C C . MET A 1 270 ? -7.247 -2.593 5.918 1.00 97.00 270 MET A C 1
ATOM 2054 O O . MET A 1 270 ? -7.648 -2.145 4.850 1.00 97.00 270 MET A O 1
ATOM 2058 N N . GLY A 1 271 ? -7.071 -1.819 6.994 1.00 96.38 271 GLY A N 1
ATOM 2059 C CA . GLY A 1 271 ? -7.221 -0.367 6.971 1.00 96.38 271 GLY A CA 1
ATOM 2060 C C . GLY A 1 271 ? -6.210 0.293 6.039 1.00 96.38 271 GLY A C 1
ATOM 2061 O O . GLY A 1 271 ? -6.590 1.139 5.239 1.00 96.38 271 GLY A O 1
ATOM 2062 N N . LEU A 1 272 ? -4.946 -0.139 6.076 1.00 97.00 272 LEU A N 1
ATOM 2063 C CA . LEU A 1 272 ? -3.919 0.346 5.157 1.00 97.00 272 LEU A CA 1
ATOM 2064 C C . LEU A 1 272 ? -4.311 0.016 3.713 1.00 97.00 272 LEU A C 1
ATOM 2066 O O . LEU A 1 272 ? -4.312 0.909 2.878 1.00 97.00 272 LEU A O 1
ATOM 2070 N N . VAL A 1 273 ? -4.754 -1.217 3.445 1.00 95.62 273 VAL A N 1
ATOM 2071 C CA . VAL A 1 273 ? -5.249 -1.627 2.120 1.00 95.62 273 VAL A CA 1
ATOM 2072 C C . VAL A 1 273 ? -6.418 -0.772 1.624 1.00 95.62 273 VAL A C 1
ATOM 2074 O O . VAL A 1 273 ? -6.497 -0.479 0.439 1.00 95.62 273 VAL A O 1
ATOM 2077 N N . ALA A 1 274 ? -7.310 -0.341 2.515 1.00 93.81 274 ALA A N 1
ATOM 2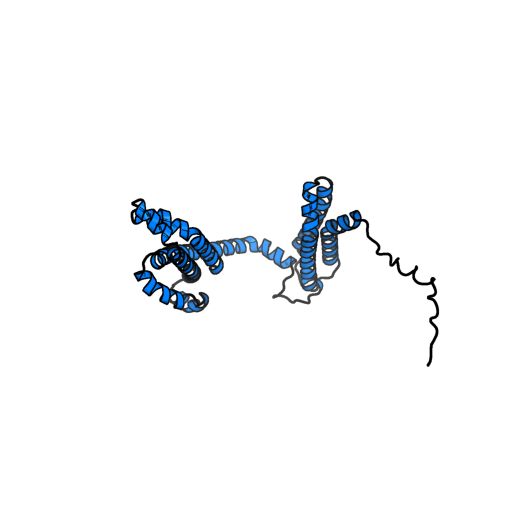078 C CA . ALA A 1 274 ? -8.455 0.495 2.160 1.00 93.81 274 ALA A CA 1
ATOM 2079 C C . ALA A 1 274 ? -8.115 1.987 1.974 1.00 93.81 274 ALA A C 1
ATOM 2081 O O . ALA A 1 274 ? -8.971 2.755 1.540 1.00 93.81 274 ALA A O 1
ATOM 2082 N N . SER A 1 275 ? -6.910 2.418 2.356 1.00 93.12 275 SER A N 1
ATOM 2083 C CA . SER A 1 275 ? -6.524 3.835 2.376 1.00 93.12 275 SER A CA 1
ATOM 2084 C C . SER A 1 275 ? -6.017 4.385 1.039 1.00 93.12 275 SER A C 1
ATOM 2086 O O . SER A 1 275 ? -5.893 5.605 0.915 1.00 93.12 275 SER A O 1
ATOM 2088 N N . PHE A 1 276 ? -5.732 3.509 0.070 1.00 83.06 276 PHE A N 1
ATOM 2089 C CA . PHE A 1 276 ? -5.226 3.841 -1.265 1.00 83.06 276 PHE A CA 1
ATOM 2090 C C . PHE A 1 276 ? -6.178 3.420 -2.385 1.00 83.06 276 PHE A C 1
ATOM 2092 O O . PHE A 1 276 ? -6.860 2.382 -2.236 1.00 83.06 276 PHE A O 1
#

pLDDT: mean 88.37, std 13.74, range [41.19, 98.56]

Solvent-accessible surface area (backbone atoms only — not comparable to full-atom values): 14719 Å² total; per-residue (Å²): 142,82,90,81,83,87,80,82,83,82,88,81,76,88,88,75,82,88,72,83,78,72,83,76,68,55,69,67,56,57,53,50,51,44,37,45,38,26,27,54,42,25,49,51,38,46,48,48,64,73,72,49,66,64,60,45,96,68,78,94,74,64,64,49,61,50,50,36,50,49,52,22,50,51,33,49,48,52,53,53,48,29,74,76,39,69,82,46,35,68,58,45,60,65,44,20,60,57,52,20,49,53,47,44,52,54,37,50,47,32,39,42,18,32,31,67,36,77,39,55,77,86,85,40,70,25,59,50,58,53,57,44,48,58,64,75,42,36,66,60,53,50,52,52,51,50,54,51,49,52,43,43,53,52,5,40,52,52,7,44,53,53,5,47,54,51,3,49,44,31,20,70,35,71,72,43,27,69,61,45,51,58,51,47,67,63,56,56,80,54,57,47,75,79,44,46,69,58,32,59,72,75,30,98,41,72,64,58,20,51,21,50,37,22,12,53,34,10,17,45,42,19,17,52,30,24,15,49,20,42,60,65,51,61,66,65,62,56,53,58,41,45,76,73,68,49,50,72,69,47,46,45,68,71,45,38,47,65,67,13,42,68,35,33,52,51,8,51,52,50,12,56,62,47,46,109